Protein AF-A0A1S3WWP4-F1 (afdb_monomer_lite)

Secondary structure (DSSP, 8-state):
---GGG-S-------PPSS---HHHHHHHHHHHHHT----HHHHH-S-HHHHHHHHHHHHHHHHHHHHS-PPP-------------SSSSTTS---S---SS-HHHHHHHHHHH-GGGG----S------------TTSHHHHHHHHHT---TTSHHHHHHHHHHHHHHHSSHHHHHHHHHHHHHHHHHHHHHHTPPPP-

Sequence (200 aa):
DLDPIQAPHWSVRVRKADNPQCLLGDFVAEFFKICRRKESTDEILGRSTFEEEGREIADITHALSKLTEPAPVPIHKLSVSNMVHTAKKKIRKHRGVEESPLNNDVLNTILLFLFPDATSEKLLDGTSVTDNNNPPPDSEEYNLYNQFKSAPSDSLTYKLALCLCMINFYHGGLKGVAHLWQEFVLEMRFRWENNFLIPG

Structure (mmCIF, N/CA/C/O backbone):
data_AF-A0A1S3WWP4-F1
#
_entry.id   AF-A0A1S3WWP4-F1
#
loop_
_atom_site.group_PDB
_atom_site.id
_atom_site.type_symbol
_atom_site.label_atom_id
_atom_site.label_alt_id
_atom_site.label_comp_id
_atom_site.label_asym_id
_atom_site.label_entity_id
_atom_site.label_seq_id
_atom_site.pdbx_PDB_ins_code
_atom_site.Cartn_x
_atom_site.Cartn_y
_atom_site.Cartn_z
_atom_site.occupancy
_atom_site.B_iso_or_equiv
_atom_site.auth_seq_id
_atom_site.auth_comp_id
_atom_site.auth_asym_id
_atom_site.auth_atom_id
_atom_site.pdbx_PDB_model_num
ATOM 1 N N . ASP A 1 1 ? 33.639 -11.427 -26.524 1.00 54.06 1 ASP A N 1
ATOM 2 C CA . ASP A 1 1 ? 33.386 -10.481 -25.431 1.00 54.06 1 ASP A CA 1
ATOM 3 C C . ASP A 1 1 ? 32.886 -9.185 -26.041 1.00 54.06 1 ASP A C 1
ATOM 5 O O . ASP A 1 1 ? 33.563 -8.663 -26.918 1.00 54.06 1 ASP A O 1
ATOM 9 N N . LEU A 1 2 ? 31.669 -8.751 -25.713 1.00 60.75 2 LEU A N 1
ATOM 10 C CA . LEU A 1 2 ? 31.067 -7.509 -26.218 1.00 60.75 2 LEU A CA 1
ATOM 11 C C . LEU A 1 2 ? 30.930 -6.560 -25.028 1.00 60.75 2 LEU A C 1
ATOM 13 O O . LEU A 1 2 ? 30.074 -6.795 -24.181 1.00 60.75 2 LEU A O 1
ATOM 17 N N . ASP A 1 3 ? 31.770 -5.526 -24.965 1.00 74.56 3 ASP A N 1
ATOM 18 C CA . ASP A 1 3 ? 31.665 -4.460 -23.965 1.00 74.56 3 ASP A CA 1
ATOM 19 C C . ASP A 1 3 ? 30.691 -3.382 -24.481 1.00 74.56 3 ASP A C 1
ATOM 21 O O . ASP A 1 3 ? 31.024 -2.668 -25.435 1.00 74.56 3 ASP A O 1
ATOM 25 N N . PRO A 1 4 ? 29.474 -3.263 -23.911 1.00 71.31 4 PRO A N 1
ATOM 26 C CA . PRO A 1 4 ? 28.456 -2.337 -24.401 1.00 71.31 4 PRO A CA 1
ATOM 27 C C . PRO A 1 4 ? 28.933 -0.882 -24.376 1.00 71.31 4 PRO A C 1
ATOM 29 O O . PRO A 1 4 ? 28.549 -0.101 -25.241 1.00 71.31 4 PRO A O 1
ATOM 32 N N . ILE A 1 5 ? 29.810 -0.530 -23.429 1.00 77.56 5 ILE A N 1
ATOM 33 C CA . ILE A 1 5 ? 30.295 0.839 -23.210 1.00 77.56 5 ILE A CA 1
ATOM 34 C C . ILE A 1 5 ? 31.157 1.331 -24.383 1.00 77.56 5 ILE A C 1
ATOM 36 O O . ILE A 1 5 ? 31.185 2.525 -24.669 1.00 77.56 5 ILE A O 1
ATOM 40 N N . GLN A 1 6 ? 31.808 0.419 -25.109 1.00 82.94 6 GLN A N 1
ATOM 41 C CA . GLN A 1 6 ? 32.684 0.751 -26.237 1.00 82.94 6 GLN A CA 1
ATOM 42 C C . GLN A 1 6 ? 31.974 0.719 -27.600 1.00 82.94 6 GLN A C 1
ATOM 44 O O . GLN A 1 6 ? 32.616 0.911 -28.634 1.00 82.94 6 GLN A O 1
ATOM 49 N N . ALA A 1 7 ? 30.658 0.475 -27.640 1.00 81.94 7 ALA A N 1
ATOM 50 C CA . ALA A 1 7 ? 29.933 0.388 -28.902 1.00 81.94 7 ALA A CA 1
ATOM 51 C C . ALA A 1 7 ? 29.795 1.779 -29.569 1.00 81.94 7 ALA A C 1
ATOM 53 O O . ALA A 1 7 ? 29.257 2.699 -28.950 1.00 81.94 7 ALA A O 1
ATOM 54 N N . PRO A 1 8 ? 30.214 1.945 -30.843 1.00 83.94 8 PRO A N 1
ATOM 55 C CA . PRO A 1 8 ? 30.185 3.238 -31.538 1.00 83.94 8 PRO A CA 1
ATOM 56 C C . PRO A 1 8 ? 28.763 3.736 -31.830 1.00 83.94 8 PRO A C 1
ATOM 58 O O . PRO A 1 8 ? 28.538 4.938 -31.958 1.00 83.94 8 PRO A O 1
ATOM 61 N N . HIS A 1 9 ? 27.793 2.821 -31.916 1.00 79.94 9 HIS A N 1
ATOM 62 C CA . HIS A 1 9 ? 26.381 3.130 -32.108 1.00 79.94 9 HIS A CA 1
ATOM 63 C C . HIS A 1 9 ? 25.521 2.231 -31.231 1.00 79.94 9 HIS A C 1
ATOM 65 O O . HIS A 1 9 ? 25.726 1.019 -31.173 1.00 79.94 9 HIS A O 1
ATOM 71 N N . TRP A 1 10 ? 24.545 2.841 -30.563 1.00 82.06 10 TRP A N 1
ATOM 72 C CA . TRP A 1 10 ? 23.590 2.151 -29.710 1.00 82.06 10 TRP A CA 1
ATOM 73 C C . TRP A 1 10 ? 22.219 2.261 -30.357 1.00 82.06 10 TRP A C 1
ATOM 75 O O . TRP A 1 10 ? 21.805 3.337 -30.788 1.00 82.06 10 TRP A O 1
ATOM 85 N N . SER A 1 11 ? 21.498 1.148 -30.421 1.00 82.25 11 SER A N 1
ATOM 86 C CA . SER A 1 11 ? 20.101 1.148 -30.841 1.00 82.25 11 SER A CA 1
ATOM 87 C C . SER A 1 11 ? 19.289 0.321 -29.863 1.00 82.25 11 SER A C 1
ATOM 89 O O . SER A 1 11 ? 19.583 -0.857 -29.655 1.00 82.25 11 SER A O 1
ATOM 91 N N . VAL A 1 12 ? 18.251 0.923 -29.294 1.00 82.69 12 VAL A N 1
ATOM 92 C CA . VAL A 1 12 ? 17.276 0.227 -28.457 1.00 82.69 12 VAL A CA 1
ATOM 93 C C . VAL A 1 12 ? 16.061 -0.090 -29.314 1.00 82.69 12 VAL A C 1
ATOM 95 O O . VAL A 1 12 ? 15.550 0.765 -30.036 1.00 82.69 12 VAL A O 1
ATOM 98 N N . ARG A 1 13 ? 15.582 -1.331 -29.238 1.00 85.69 13 ARG A N 1
ATOM 99 C CA . ARG A 1 13 ? 14.322 -1.736 -29.857 1.00 85.69 13 ARG A CA 1
ATOM 100 C C . ARG A 1 13 ? 13.400 -2.275 -28.780 1.00 85.69 13 ARG A C 1
ATOM 102 O O . ARG A 1 13 ? 13.667 -3.329 -28.214 1.00 85.69 13 ARG A O 1
ATOM 109 N N . VAL A 1 14 ? 12.285 -1.591 -28.562 1.00 86.81 14 VAL A N 1
ATOM 110 C CA . VAL A 1 14 ? 11.193 -2.106 -27.735 1.00 86.81 14 VAL A CA 1
ATOM 111 C C . VAL A 1 14 ? 10.333 -3.023 -28.601 1.00 86.81 14 VAL A C 1
ATOM 113 O O . VAL A 1 14 ? 9.948 -2.663 -29.714 1.00 86.81 14 VAL A O 1
ATOM 116 N N . ARG A 1 15 ? 10.055 -4.233 -28.116 1.00 86.94 15 ARG A N 1
ATOM 117 C CA . ARG A 1 15 ? 9.082 -5.148 -28.722 1.00 86.94 15 ARG A CA 1
ATOM 118 C C . ARG A 1 15 ? 8.032 -5.489 -27.680 1.00 86.94 15 ARG A C 1
ATOM 120 O O . ARG A 1 15 ? 8.372 -5.744 -26.529 1.00 86.94 15 ARG A O 1
ATOM 127 N N . LYS A 1 16 ? 6.767 -5.516 -28.095 1.00 84.88 16 LYS A N 1
ATOM 128 C CA . LYS A 1 16 ? 5.696 -6.067 -27.268 1.00 84.88 16 LYS A CA 1
ATOM 129 C C . LYS A 1 16 ? 5.907 -7.578 -27.162 1.00 84.88 16 LYS A C 1
ATOM 131 O O . LYS A 1 16 ? 6.092 -8.240 -28.181 1.00 84.88 16 LYS A O 1
ATOM 136 N N . ALA A 1 17 ? 5.891 -8.097 -25.943 1.00 85.25 17 ALA A N 1
ATOM 137 C CA . ALA A 1 17 ? 5.764 -9.523 -25.691 1.00 85.25 17 ALA A CA 1
ATOM 138 C C . ALA A 1 17 ? 4.292 -9.816 -25.396 1.00 85.25 17 ALA A C 1
ATOM 140 O O . ALA A 1 17 ? 3.671 -9.101 -24.608 1.00 85.25 17 ALA A O 1
ATOM 141 N N . ASP A 1 18 ? 3.731 -10.835 -26.041 1.00 86.50 18 ASP A N 1
ATOM 142 C CA . ASP A 1 18 ? 2.392 -11.305 -25.706 1.00 86.50 18 ASP A CA 1
ATOM 143 C C . ASP A 1 18 ? 2.474 -12.222 -24.481 1.00 86.50 18 ASP A C 1
ATOM 145 O O . ASP A 1 18 ? 3.321 -13.111 -24.411 1.00 86.50 18 ASP A O 1
ATOM 149 N N . ASN A 1 19 ? 1.602 -11.969 -23.503 1.00 81.25 19 ASN A N 1
ATOM 150 C CA . ASN A 1 19 ? 1.533 -12.681 -22.224 1.00 81.25 19 ASN A CA 1
ATOM 151 C C . ASN A 1 19 ? 2.881 -12.786 -21.464 1.00 81.25 19 ASN A C 1
ATOM 153 O O . ASN A 1 19 ? 3.308 -13.896 -21.121 1.00 81.25 19 ASN A O 1
ATOM 157 N N . PRO A 1 20 ? 3.570 -11.655 -21.198 1.00 84.12 20 PRO A N 1
ATOM 158 C CA . PRO A 1 20 ? 4.853 -11.680 -20.509 1.00 84.12 20 PRO A CA 1
ATOM 159 C C . PRO A 1 20 ? 4.677 -12.236 -19.091 1.00 84.12 20 PRO A C 1
ATOM 161 O O . PRO A 1 20 ? 3.902 -11.705 -18.302 1.00 84.12 20 PRO A O 1
ATOM 164 N N . GLN A 1 21 ? 5.411 -13.303 -18.773 1.00 87.81 21 GLN A N 1
ATOM 165 C CA . GLN A 1 21 ? 5.510 -13.829 -17.412 1.00 87.81 21 GLN A CA 1
ATOM 166 C C . GLN A 1 21 ? 6.532 -12.980 -16.659 1.00 87.81 21 GLN A C 1
ATOM 168 O O . GLN A 1 21 ? 7.739 -13.212 -16.746 1.00 87.81 21 GLN A O 1
ATOM 173 N N . CYS A 1 22 ? 6.060 -11.923 -16.008 1.00 89.88 22 CYS A N 1
ATOM 174 C CA . CYS A 1 22 ? 6.905 -11.018 -15.249 1.00 89.88 22 CYS A CA 1
ATOM 175 C C . CYS A 1 22 ? 6.220 -10.591 -13.957 1.00 89.88 22 CYS A C 1
ATOM 177 O O . CYS A 1 22 ? 4.999 -10.463 -13.898 1.00 89.88 22 CYS A O 1
ATOM 179 N N . LEU A 1 23 ? 7.042 -10.281 -12.954 1.00 90.88 23 LEU A N 1
ATOM 180 C CA . LEU A 1 23 ? 6.578 -9.877 -11.630 1.00 90.88 23 LEU A CA 1
ATOM 181 C C . LEU A 1 23 ? 5.617 -8.678 -11.691 1.00 90.88 23 LEU A C 1
ATOM 183 O O . LEU A 1 23 ? 4.619 -8.649 -10.983 1.00 90.88 23 LEU A O 1
ATOM 187 N N . LEU A 1 24 ? 5.872 -7.711 -12.582 1.00 90.06 24 LEU A N 1
ATOM 188 C CA . LEU A 1 24 ? 4.968 -6.574 -12.789 1.00 90.06 24 LEU A CA 1
ATOM 189 C C . LEU A 1 24 ? 3.571 -7.022 -13.247 1.00 90.06 24 LEU A C 1
ATOM 191 O O . LEU A 1 24 ? 2.572 -6.472 -12.789 1.00 90.06 24 LEU A O 1
ATOM 195 N N . GLY A 1 25 ? 3.501 -8.014 -14.138 1.00 90.38 25 GLY A N 1
ATOM 196 C CA . GLY A 1 25 ? 2.238 -8.603 -14.574 1.00 90.38 25 GLY A CA 1
ATOM 197 C C . GLY A 1 25 ? 1.477 -9.223 -13.406 1.00 90.38 25 GLY A C 1
ATOM 198 O O . GLY A 1 25 ? 0.278 -8.981 -13.272 1.00 90.38 25 GLY A O 1
ATOM 199 N N . ASP A 1 26 ? 2.184 -9.930 -12.522 1.00 91.75 26 ASP A N 1
ATOM 200 C CA . ASP A 1 26 ? 1.597 -10.546 -11.329 1.00 91.75 26 ASP A CA 1
ATOM 201 C C . ASP A 1 26 ? 1.057 -9.488 -10.352 1.00 91.75 26 ASP A C 1
ATOM 203 O O . ASP A 1 26 ? -0.089 -9.586 -9.910 1.00 91.75 26 ASP A O 1
ATOM 207 N N . PHE A 1 27 ? 1.819 -8.419 -10.086 1.00 91.62 27 PHE A N 1
ATOM 208 C CA . PHE A 1 27 ? 1.368 -7.288 -9.262 1.00 91.62 27 PHE A CA 1
ATOM 209 C C . PHE A 1 27 ? 0.106 -6.629 -9.817 1.00 91.62 27 PHE A C 1
ATOM 211 O O . PHE A 1 27 ? -0.859 -6.409 -9.083 1.00 91.62 27 PHE A O 1
ATOM 218 N N . VAL A 1 28 ? 0.099 -6.317 -11.115 1.00 89.88 28 VAL A N 1
ATOM 219 C CA . VAL A 1 28 ? -1.039 -5.666 -11.772 1.00 89.88 28 VAL A CA 1
ATOM 220 C C . VAL A 1 28 ? -2.263 -6.583 -11.752 1.00 89.88 28 VAL A C 1
ATOM 222 O O . VAL A 1 28 ? -3.368 -6.123 -11.464 1.00 89.88 28 VAL A O 1
ATOM 225 N N . ALA A 1 29 ? -2.088 -7.883 -12.003 1.00 91.75 29 ALA A N 1
ATOM 226 C CA . ALA A 1 29 ? -3.171 -8.859 -11.952 1.00 91.75 29 ALA A CA 1
ATOM 227 C C . ALA A 1 29 ? -3.777 -8.979 -10.545 1.00 91.75 29 ALA A C 1
ATOM 229 O O . ALA A 1 29 ? -5.003 -8.968 -10.406 1.00 91.75 29 ALA A O 1
ATOM 230 N N . GLU A 1 30 ? -2.947 -9.058 -9.504 1.00 92.69 30 GLU A N 1
ATOM 231 C CA . GLU A 1 30 ? -3.403 -9.089 -8.111 1.00 92.69 30 GLU A CA 1
ATOM 232 C C . GLU A 1 30 ? -4.106 -7.787 -7.701 1.00 92.69 30 GLU A C 1
ATOM 234 O O . GLU A 1 30 ? -5.172 -7.826 -7.083 1.00 92.69 30 GLU A O 1
ATOM 239 N N . PHE A 1 31 ? -3.589 -6.629 -8.114 1.00 89.75 31 PHE A N 1
ATOM 240 C CA . PHE A 1 31 ? -4.246 -5.343 -7.878 1.00 89.75 31 PHE A CA 1
ATOM 241 C C . PHE A 1 31 ? -5.630 -5.275 -8.544 1.00 89.75 31 PHE A C 1
ATOM 243 O O . PHE A 1 31 ? -6.617 -4.909 -7.903 1.00 89.75 31 PHE A O 1
ATOM 250 N N . PHE A 1 32 ? -5.753 -5.727 -9.799 1.00 91.44 32 PHE A N 1
ATOM 251 C CA . PHE A 1 32 ? -7.048 -5.801 -10.483 1.00 91.44 32 PHE A CA 1
ATOM 252 C C . PHE A 1 32 ? -8.054 -6.701 -9.759 1.00 91.44 32 PHE A C 1
ATOM 254 O O . PHE A 1 32 ? -9.253 -6.408 -9.781 1.00 91.44 32 PHE A O 1
ATOM 261 N N . LYS A 1 33 ? -7.606 -7.785 -9.109 1.00 93.25 33 LYS A N 1
ATOM 262 C CA . LYS A 1 33 ? -8.491 -8.626 -8.289 1.00 93.25 33 LYS A CA 1
ATOM 263 C C . LYS A 1 33 ? -9.061 -7.838 -7.113 1.00 93.25 33 LYS A C 1
ATOM 265 O O . LYS A 1 33 ? -10.253 -7.978 -6.852 1.00 93.25 33 LYS A O 1
ATOM 270 N N . ILE A 1 34 ? -8.261 -6.997 -6.451 1.00 91.94 34 ILE A N 1
ATOM 271 C CA . ILE A 1 34 ? -8.733 -6.126 -5.361 1.00 91.94 34 ILE A CA 1
ATOM 272 C C . ILE A 1 34 ? -9.776 -5.135 -5.879 1.00 91.94 34 ILE A C 1
ATOM 274 O O . ILE A 1 34 ? -10.869 -5.074 -5.325 1.00 91.94 34 ILE A O 1
ATOM 278 N N . CYS A 1 35 ? -9.494 -4.411 -6.967 1.00 90.75 35 CYS A N 1
ATOM 279 C CA . CYS A 1 35 ? -10.402 -3.382 -7.497 1.00 90.75 35 CYS A CA 1
ATOM 280 C C . CYS A 1 35 ? -11.794 -3.908 -7.879 1.00 90.75 35 CYS A C 1
ATOM 282 O O . CYS A 1 35 ? -12.742 -3.136 -7.998 1.00 90.75 35 CYS A O 1
ATOM 284 N N . ARG A 1 36 ? -11.921 -5.216 -8.125 1.00 93.12 36 ARG A N 1
ATOM 285 C CA . ARG A 1 36 ? -13.190 -5.861 -8.484 1.00 93.12 36 ARG A CA 1
ATOM 286 C C . ARG A 1 36 ? -13.989 -6.356 -7.281 1.00 93.12 36 ARG A C 1
ATOM 288 O O . ARG A 1 36 ? -15.129 -6.788 -7.469 1.00 93.12 36 ARG A O 1
ATOM 295 N N . ARG A 1 37 ? -13.418 -6.326 -6.077 1.00 92.38 37 ARG A N 1
ATOM 296 C CA . ARG A 1 37 ? -14.122 -6.698 -4.849 1.00 92.38 37 ARG A CA 1
ATOM 297 C C . ARG A 1 37 ? -15.045 -5.571 -4.400 1.00 92.38 37 ARG A C 1
ATOM 299 O O . ARG A 1 37 ? -14.809 -4.401 -4.679 1.00 92.38 37 ARG A O 1
ATOM 306 N N . LYS A 1 38 ? -16.125 -5.961 -3.727 1.00 93.12 38 LYS A N 1
ATOM 307 C CA . LYS A 1 38 ? -17.135 -5.057 -3.156 1.00 93.12 38 LYS A CA 1
ATOM 308 C C . LYS A 1 38 ? -17.298 -5.243 -1.649 1.00 93.12 38 LYS A C 1
ATOM 310 O O . LYS A 1 38 ? -18.167 -4.612 -1.064 1.00 93.12 38 LYS A O 1
ATOM 315 N N . GLU A 1 39 ? -16.498 -6.139 -1.077 1.00 92.50 39 GLU A N 1
ATOM 316 C CA . GLU A 1 39 ? -16.511 -6.441 0.347 1.00 92.50 39 GLU A CA 1
ATOM 317 C C . GLU A 1 39 ? -16.028 -5.206 1.116 1.00 92.50 39 GLU A C 1
ATOM 319 O O . GLU A 1 39 ? -15.066 -4.554 0.694 1.00 92.50 39 GLU A O 1
ATOM 324 N N . SER A 1 40 ? -16.691 -4.867 2.218 1.00 89.50 40 SER A N 1
ATOM 325 C CA . SER A 1 40 ? -16.225 -3.791 3.098 1.00 89.50 40 SER A CA 1
ATOM 326 C C . SER A 1 40 ? -14.984 -4.221 3.890 1.00 89.50 40 SER A C 1
ATOM 328 O O . SER A 1 40 ? -14.704 -5.412 4.040 1.00 89.50 40 SER A O 1
ATOM 330 N N . THR A 1 41 ? -14.241 -3.259 4.447 1.00 88.25 41 THR A N 1
ATOM 331 C CA . THR A 1 41 ? -13.121 -3.555 5.359 1.00 88.25 41 THR A CA 1
ATOM 332 C C . THR A 1 41 ? -13.571 -4.451 6.520 1.00 88.25 41 THR A C 1
ATOM 334 O O . THR A 1 41 ? -12.871 -5.404 6.857 1.00 88.25 41 THR A O 1
ATOM 337 N N . ASP A 1 42 ? -14.769 -4.211 7.064 1.00 85.56 42 ASP A N 1
ATOM 338 C CA . ASP A 1 42 ? -15.352 -5.007 8.152 1.00 85.56 42 ASP A CA 1
ATOM 339 C C . ASP A 1 42 ? -15.720 -6.430 7.711 1.00 85.56 42 ASP A C 1
ATOM 341 O O . ASP A 1 42 ? -15.567 -7.384 8.470 1.00 85.56 42 ASP A O 1
ATOM 345 N N . GLU A 1 43 ? -16.181 -6.610 6.474 1.00 88.69 43 GLU A N 1
ATOM 346 C CA . GLU A 1 43 ? -16.458 -7.939 5.918 1.00 88.69 43 GLU A CA 1
ATOM 347 C C . GLU A 1 43 ? -15.164 -8.734 5.692 1.00 88.69 43 GLU A C 1
ATOM 349 O O . GLU A 1 43 ? -15.123 -9.937 5.949 1.00 88.69 43 GLU A O 1
ATOM 354 N N . ILE A 1 44 ? -14.090 -8.064 5.262 1.00 89.06 44 ILE A N 1
ATOM 355 C CA . ILE A 1 44 ? -12.785 -8.685 4.988 1.00 89.06 44 ILE A CA 1
ATOM 356 C C . ILE A 1 44 ? -12.068 -9.082 6.282 1.00 89.06 44 ILE A C 1
ATOM 358 O O . ILE A 1 44 ? -11.489 -10.172 6.369 1.00 89.06 44 ILE A O 1
ATOM 362 N N . LEU A 1 45 ? -12.067 -8.190 7.273 1.00 85.00 45 LEU A N 1
ATOM 363 C CA . LEU A 1 45 ? -11.425 -8.426 8.566 1.00 85.00 45 LEU A CA 1
ATOM 364 C C . LEU A 1 45 ? -12.290 -9.301 9.487 1.00 85.00 45 LEU A C 1
ATOM 366 O O . LEU A 1 45 ? -11.776 -9.840 10.465 1.00 85.00 45 LEU A O 1
ATOM 370 N N . GLY A 1 46 ? -13.564 -9.504 9.135 1.00 77.69 46 GLY A N 1
ATOM 371 C CA . GLY A 1 46 ? -14.581 -10.027 10.039 1.00 77.69 46 GLY A CA 1
ATOM 372 C C . GLY A 1 46 ? -15.019 -8.932 11.009 1.00 77.69 46 GLY A C 1
ATOM 373 O O . GLY A 1 46 ? -14.234 -8.028 11.296 1.00 77.69 46 GLY A O 1
ATOM 374 N N . ARG A 1 47 ? -16.277 -9.004 11.492 1.00 58.09 47 ARG A N 1
ATOM 375 C CA . ARG A 1 47 ? -16.825 -8.070 12.494 1.00 58.09 47 ARG A CA 1
ATOM 376 C C . ARG A 1 47 ? -15.752 -7.795 13.521 1.00 58.09 47 ARG A C 1
ATOM 378 O O . ARG A 1 47 ? -15.320 -8.689 14.248 1.00 58.09 47 ARG A O 1
ATOM 385 N N . SER A 1 48 ? -15.273 -6.571 13.460 1.00 47.78 48 SER A N 1
ATOM 386 C CA . SER A 1 48 ? -14.112 -6.145 14.185 1.00 47.78 48 SER A CA 1
ATOM 387 C C . SER A 1 48 ? -14.386 -6.385 15.673 1.00 47.78 48 SER A C 1
ATOM 389 O O . SER A 1 48 ? -15.504 -6.191 16.157 1.00 47.78 48 SER A O 1
ATOM 391 N N . THR A 1 49 ? -13.378 -6.814 16.425 1.00 48.22 49 THR A N 1
ATOM 392 C CA . THR A 1 49 ? -13.412 -6.927 17.897 1.00 48.22 49 THR A CA 1
ATOM 393 C C . THR A 1 49 ? -13.885 -5.640 18.601 1.00 48.22 49 THR A C 1
ATOM 395 O O . THR A 1 49 ? -14.100 -5.629 19.806 1.00 48.22 49 THR A O 1
ATOM 398 N N . PHE A 1 50 ? -14.078 -4.549 17.856 1.00 47.91 50 PHE A N 1
ATOM 399 C CA . PHE A 1 50 ? -14.619 -3.273 18.301 1.00 47.91 50 PHE A CA 1
ATOM 400 C C . PHE A 1 50 ? -16.155 -3.266 18.440 1.00 47.91 50 PHE A C 1
ATOM 402 O O . PHE A 1 50 ? -16.676 -2.534 19.279 1.00 47.91 50 PHE A O 1
ATOM 409 N N . GLU A 1 51 ? -16.908 -4.099 17.700 1.00 46.97 51 GLU A N 1
ATOM 410 C CA . GLU A 1 51 ? -18.336 -4.315 18.015 1.00 46.97 51 GLU A CA 1
ATOM 411 C C . GLU A 1 51 ? -18.502 -5.059 19.350 1.00 46.97 51 GLU A C 1
ATOM 413 O O . GLU A 1 51 ? -19.499 -4.862 20.046 1.00 46.97 51 GLU A O 1
ATOM 418 N N . GLU A 1 52 ? -17.527 -5.892 19.728 1.00 47.78 52 GLU A N 1
ATOM 419 C CA . GLU A 1 52 ? -17.540 -6.641 20.987 1.00 47.78 52 GLU A CA 1
ATOM 420 C C . GLU A 1 52 ? -17.392 -5.706 22.197 1.00 47.78 52 GLU A C 1
ATOM 422 O O . GLU A 1 52 ? -18.137 -5.858 23.160 1.00 47.78 52 GLU A O 1
ATOM 427 N N . GLU A 1 53 ? -16.562 -4.659 22.108 1.00 49.88 53 GLU A N 1
ATOM 428 C CA . GLU A 1 53 ? -16.463 -3.606 23.134 1.00 49.88 53 GLU A CA 1
ATOM 429 C C . GLU A 1 53 ? -17.781 -2.832 23.308 1.00 49.88 53 GLU A C 1
ATOM 431 O O . GLU A 1 53 ? -18.225 -2.597 24.431 1.00 49.88 53 GLU A O 1
ATOM 436 N N . GLY A 1 54 ? -18.466 -2.478 22.215 1.00 51.59 54 GLY A N 1
ATOM 437 C CA . GLY A 1 54 ? -19.783 -1.831 22.285 1.00 51.59 54 GLY A CA 1
ATOM 438 C C . GLY A 1 54 ? -20.857 -2.734 22.901 1.00 51.59 54 GLY A C 1
ATOM 439 O O . GLY A 1 54 ? -21.739 -2.259 23.621 1.00 51.59 54 GLY A O 1
ATOM 440 N N . ARG A 1 55 ? -20.756 -4.046 22.662 1.00 55.88 55 ARG A N 1
ATOM 441 C CA . ARG A 1 55 ? -21.632 -5.067 23.245 1.00 55.88 55 ARG A CA 1
ATOM 442 C C . ARG A 1 55 ? -21.336 -5.286 24.728 1.00 55.88 55 ARG A C 1
ATOM 444 O O . ARG A 1 55 ? -22.275 -5.302 25.513 1.00 55.88 55 ARG A O 1
ATOM 451 N N . GLU A 1 56 ? -20.066 -5.338 25.126 1.00 57.34 56 GLU A N 1
ATOM 452 C CA . GLU A 1 56 ? -19.655 -5.396 26.533 1.00 57.34 56 GLU A CA 1
ATOM 453 C C . GLU A 1 56 ? -20.089 -4.143 27.301 1.00 57.34 56 GLU A C 1
ATOM 455 O O . GLU A 1 56 ? -20.619 -4.254 28.404 1.00 57.34 56 GLU A O 1
ATOM 460 N N . ILE A 1 57 ? -19.936 -2.945 26.729 1.00 60.38 57 ILE A N 1
ATOM 461 C CA . ILE A 1 57 ? -20.385 -1.694 27.360 1.00 60.38 57 ILE A CA 1
ATOM 462 C C . ILE A 1 57 ? -21.914 -1.674 27.493 1.00 60.38 57 ILE A C 1
ATOM 464 O O . ILE A 1 57 ? -22.436 -1.261 28.534 1.00 60.38 57 ILE A O 1
ATOM 468 N N . ALA A 1 58 ? -22.647 -2.146 26.480 1.00 65.75 58 ALA A N 1
ATOM 469 C CA . ALA A 1 58 ? -24.102 -2.275 26.539 1.00 65.75 58 ALA A CA 1
ATOM 470 C C . ALA A 1 58 ? -24.547 -3.305 27.591 1.00 65.75 58 ALA A C 1
ATOM 472 O O . ALA A 1 58 ? -25.467 -3.028 28.363 1.00 65.75 58 ALA A O 1
ATOM 473 N N . ASP A 1 59 ? -23.857 -4.441 27.688 1.00 70.25 59 ASP A N 1
ATOM 474 C CA . ASP A 1 59 ? -24.119 -5.486 28.678 1.00 70.25 59 ASP A CA 1
ATOM 475 C C . ASP A 1 59 ? -23.796 -5.011 30.104 1.00 70.25 59 ASP A C 1
ATOM 477 O O . ASP A 1 59 ? -24.568 -5.276 31.027 1.00 70.25 59 ASP A O 1
ATOM 481 N N . ILE A 1 60 ? -22.723 -4.232 30.297 1.00 72.88 60 ILE A N 1
ATOM 482 C CA . ILE A 1 60 ? -22.406 -3.564 31.570 1.00 72.88 60 ILE A CA 1
ATOM 483 C C . ILE A 1 60 ? -23.494 -2.548 31.923 1.00 72.88 60 ILE A C 1
ATOM 485 O O . ILE A 1 60 ? -23.980 -2.537 33.052 1.00 72.88 60 ILE A O 1
ATOM 489 N N . THR A 1 61 ? -23.910 -1.712 30.973 1.00 71.56 61 THR A N 1
ATOM 490 C CA . THR A 1 61 ? -24.952 -0.697 31.200 1.00 71.56 61 THR A CA 1
ATOM 491 C C . THR A 1 61 ? -26.283 -1.350 31.573 1.00 71.56 61 THR A C 1
ATOM 493 O O . THR A 1 61 ? -26.961 -0.898 32.494 1.00 71.56 61 THR A O 1
ATOM 496 N N . HIS A 1 62 ? -26.625 -2.464 30.926 1.00 75.94 62 HIS A N 1
ATOM 497 C CA . HIS A 1 62 ? -27.818 -3.253 31.216 1.00 75.94 62 HIS A CA 1
ATOM 498 C C . HIS A 1 62 ? -27.715 -4.028 32.547 1.00 75.94 62 HIS A C 1
ATOM 500 O O . HIS A 1 62 ? -28.693 -4.156 33.284 1.00 75.94 62 HIS A O 1
ATOM 506 N N . ALA A 1 63 ? -26.529 -4.516 32.920 1.00 74.19 63 ALA A N 1
ATOM 507 C CA . ALA A 1 63 ? -26.292 -5.116 34.233 1.00 74.19 63 ALA A CA 1
ATOM 508 C C . ALA A 1 63 ? -26.398 -4.077 35.363 1.00 74.19 63 ALA A C 1
ATOM 510 O O . ALA A 1 63 ? -26.995 -4.355 36.404 1.00 74.19 63 ALA A O 1
ATOM 511 N N . LEU A 1 64 ? -25.869 -2.869 35.151 1.00 74.12 64 LEU A N 1
ATOM 512 C CA . LEU A 1 64 ? -26.002 -1.747 36.080 1.00 74.12 64 LEU A CA 1
ATOM 513 C C . LEU A 1 64 ? -27.457 -1.280 36.188 1.00 74.12 64 LEU A C 1
ATOM 515 O O . LEU A 1 64 ? -27.912 -1.035 37.303 1.00 74.12 64 LEU A O 1
ATOM 519 N N . SER A 1 65 ? -28.213 -1.234 35.083 1.00 75.12 65 SER A N 1
ATOM 520 C CA . SER A 1 65 ? -29.640 -0.887 35.132 1.00 75.12 65 SER A CA 1
ATOM 521 C C . SER A 1 65 ? -30.416 -1.876 36.003 1.00 75.12 65 SER A C 1
ATOM 523 O O . SER A 1 65 ? -31.124 -1.442 36.908 1.00 75.12 65 SER A O 1
ATOM 525 N N . LYS A 1 66 ? -30.179 -3.187 35.852 1.00 73.31 66 LYS A N 1
ATOM 526 C CA . LYS A 1 66 ? -30.770 -4.229 36.712 1.00 73.31 66 LYS A CA 1
ATOM 527 C C . LYS A 1 66 ? -30.367 -4.142 38.186 1.00 73.31 66 LYS A C 1
ATOM 529 O O . LYS A 1 66 ? -31.126 -4.588 39.039 1.00 73.31 66 LYS A O 1
ATOM 534 N N . LEU A 1 67 ? -29.194 -3.588 38.501 1.00 64.81 67 LEU A N 1
ATOM 535 C CA . LEU A 1 67 ? -28.773 -3.314 39.883 1.00 64.81 67 LEU A CA 1
ATOM 536 C C . LEU A 1 67 ? -29.426 -2.047 40.460 1.0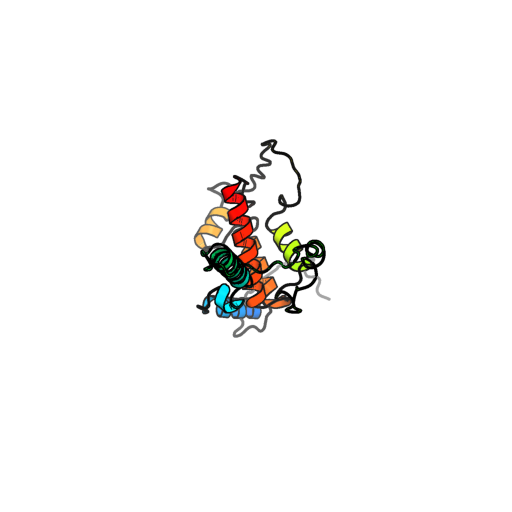0 64.81 67 LEU A C 1
ATOM 538 O O . LEU A 1 67 ? -29.501 -1.906 41.679 1.00 64.81 67 LEU A O 1
ATOM 542 N N . THR A 1 68 ? -29.877 -1.131 39.600 1.00 71.31 68 THR A N 1
ATOM 543 C CA . THR A 1 68 ? -30.552 0.121 39.987 1.00 71.31 68 THR A CA 1
ATOM 544 C C . THR A 1 68 ? -32.078 0.058 39.916 1.00 71.31 68 THR A C 1
ATOM 546 O O . THR A 1 68 ? -32.748 0.945 40.445 1.00 71.31 68 THR A O 1
ATOM 549 N N . GLU A 1 69 ? -32.643 -0.976 39.289 1.00 65.19 69 GLU A N 1
ATOM 550 C CA . GLU A 1 69 ? -34.079 -1.237 39.319 1.00 65.19 69 GLU A CA 1
ATOM 551 C C . GLU A 1 69 ? -34.528 -1.479 40.775 1.00 65.19 69 GLU A C 1
ATOM 553 O O . GLU A 1 69 ? -33.872 -2.232 41.503 1.00 65.19 69 GLU A O 1
ATOM 558 N N . PRO A 1 70 ? -35.628 -0.855 41.247 1.00 49.78 70 PRO A N 1
ATOM 559 C CA . PRO A 1 70 ? -36.088 -1.036 42.616 1.00 49.78 70 PRO A CA 1
ATOM 560 C C . PRO A 1 70 ? -36.591 -2.472 42.809 1.00 49.78 70 PRO A C 1
ATOM 562 O O . PRO A 1 70 ? -37.738 -2.797 42.503 1.00 49.78 70 PRO A O 1
ATOM 565 N N . ALA A 1 71 ? -35.730 -3.349 43.322 1.00 55.88 71 ALA A N 1
ATOM 566 C CA . ALA A 1 71 ? -36.133 -4.677 43.757 1.00 55.88 71 ALA A CA 1
ATOM 567 C C . ALA A 1 71 ? -37.060 -4.544 44.984 1.00 55.88 71 ALA A C 1
ATOM 569 O O . ALA A 1 71 ? -36.683 -3.886 45.962 1.00 55.88 71 ALA A O 1
ATOM 570 N N . PRO A 1 72 ? -38.259 -5.160 44.986 1.00 49.81 72 PRO A N 1
ATOM 571 C CA . PRO A 1 72 ? -39.079 -5.250 46.187 1.00 49.81 72 PRO A CA 1
ATOM 572 C C . PRO A 1 72 ? -38.273 -5.980 47.258 1.00 49.81 72 PRO A C 1
ATOM 574 O O . PRO A 1 72 ? -37.769 -7.072 47.017 1.00 49.81 72 PRO A O 1
ATOM 577 N N . VAL A 1 73 ? -38.120 -5.355 48.419 1.00 48.75 73 VAL A N 1
ATOM 578 C CA . VAL A 1 73 ? -37.235 -5.806 49.496 1.00 48.75 73 VAL A CA 1
ATOM 579 C C . VAL A 1 73 ? -37.890 -6.948 50.285 1.00 48.75 73 VAL A C 1
ATOM 581 O O . VAL A 1 73 ? -38.953 -6.729 50.867 1.00 48.75 73 VAL A O 1
ATOM 584 N N . PRO A 1 74 ? -37.223 -8.104 50.464 1.00 44.44 74 PRO A N 1
ATOM 585 C CA . PRO A 1 74 ? -37.344 -8.864 51.695 1.00 44.44 74 PRO A CA 1
ATOM 586 C C . PRO A 1 74 ? -36.026 -8.747 52.456 1.00 44.44 74 PRO A C 1
ATOM 588 O O . PRO A 1 74 ? -34.966 -9.209 52.035 1.00 44.44 74 PRO A O 1
ATOM 591 N N . ILE A 1 75 ? -36.121 -8.085 53.601 1.00 49.06 75 ILE A N 1
ATOM 592 C CA . ILE A 1 75 ? -35.066 -7.929 54.592 1.00 49.06 75 ILE A CA 1
ATOM 593 C C . ILE A 1 75 ? -34.629 -9.322 55.048 1.00 49.06 75 ILE A C 1
ATOM 595 O O . ILE A 1 75 ? -35.381 -9.970 55.758 1.00 49.06 75 ILE A O 1
ATOM 599 N N . HIS A 1 76 ? -33.407 -9.748 54.731 1.00 41.91 76 HIS A N 1
ATOM 600 C CA . HIS A 1 76 ? -32.621 -10.580 55.641 1.00 41.91 76 HIS A CA 1
ATOM 601 C C . HIS A 1 76 ? -31.123 -10.311 55.462 1.00 41.91 76 HIS A C 1
ATOM 603 O O . HIS A 1 76 ? -30.576 -10.293 54.364 1.00 41.91 76 HIS A O 1
ATOM 609 N N . LYS A 1 77 ? -30.493 -10.040 56.606 1.00 53.28 77 LYS A N 1
ATOM 610 C CA . LYS A 1 77 ? -29.105 -9.625 56.807 1.00 53.28 77 LYS A CA 1
ATOM 611 C C . LYS A 1 77 ? -28.123 -10.625 56.201 1.00 53.28 77 LYS A C 1
ATOM 613 O O . LYS A 1 77 ? -27.989 -11.713 56.752 1.00 53.28 77 LYS A O 1
ATOM 618 N N . LEU A 1 78 ? -27.359 -10.228 55.185 1.00 41.19 78 LEU A N 1
ATOM 619 C CA . LEU A 1 78 ? -26.098 -10.889 54.853 1.00 41.19 78 LEU A CA 1
ATOM 620 C C . LEU A 1 78 ? -25.023 -9.858 54.495 1.00 41.19 78 LEU A C 1
ATOM 622 O O . LEU A 1 78 ? -25.246 -8.898 53.765 1.00 41.19 78 LEU A O 1
ATOM 626 N N . SER A 1 79 ? -23.878 -10.069 55.133 1.00 47.66 79 SER A N 1
ATOM 627 C CA . SER A 1 79 ? -22.692 -9.225 55.195 1.00 47.66 79 SER A CA 1
ATOM 628 C C . SER A 1 79 ? -22.052 -9.026 53.821 1.00 47.66 79 SER A C 1
ATOM 630 O O . SER A 1 79 ? -21.697 -9.999 53.159 1.00 47.66 79 SER A O 1
ATOM 632 N N . VAL A 1 80 ? -21.865 -7.769 53.413 1.00 44.53 80 VAL A N 1
ATOM 633 C CA . VAL A 1 80 ? -21.097 -7.408 52.217 1.00 44.53 80 VAL A CA 1
ATOM 634 C C . VAL A 1 80 ? -19.687 -7.045 52.661 1.00 44.53 80 VAL A C 1
ATOM 636 O O . VAL A 1 80 ? -19.419 -5.932 53.108 1.00 44.53 80 VAL A O 1
ATOM 639 N N . SER A 1 81 ? -18.769 -7.998 52.577 1.00 41.72 81 SER A N 1
ATOM 640 C CA . SER A 1 81 ? -17.337 -7.728 52.664 1.00 41.72 81 SER A CA 1
ATOM 641 C C . SER A 1 81 ? -16.599 -8.759 51.825 1.00 41.72 81 SER A C 1
ATOM 643 O O . SER A 1 81 ? -16.761 -9.957 52.034 1.00 41.72 81 SER A O 1
ATOM 645 N N . ASN A 1 82 ? -15.777 -8.243 50.909 1.00 42.62 82 ASN A N 1
ATOM 646 C CA . ASN A 1 82 ? -14.788 -8.930 50.073 1.00 42.62 82 ASN A CA 1
ATOM 647 C C . ASN A 1 82 ? -15.264 -9.323 48.669 1.00 42.62 82 ASN A C 1
ATOM 649 O O . ASN A 1 82 ? -15.561 -10.480 48.406 1.00 42.62 82 ASN A O 1
ATOM 653 N N . MET A 1 83 ? -15.208 -8.366 47.736 1.00 46.88 83 MET A N 1
ATOM 654 C CA . MET A 1 83 ? -14.766 -8.643 46.361 1.00 46.88 83 MET A CA 1
ATOM 655 C C . MET A 1 83 ? -14.374 -7.347 45.633 1.00 46.88 83 MET A C 1
ATOM 657 O O . MET A 1 83 ? -14.947 -6.930 44.636 1.00 46.88 83 MET A O 1
ATOM 661 N N . VAL A 1 84 ? -13.347 -6.691 46.158 1.00 45.66 84 VAL A N 1
ATOM 662 C CA . VAL A 1 84 ? -12.493 -5.775 45.395 1.00 45.66 84 VAL A CA 1
ATOM 663 C C . VAL A 1 84 ? -11.097 -6.381 45.460 1.00 45.66 84 VAL A C 1
ATOM 665 O O . VAL A 1 84 ? -10.783 -7.045 46.440 1.00 45.66 84 VAL A O 1
ATOM 668 N N . HIS A 1 85 ? -10.294 -6.181 44.415 1.00 43.31 85 HIS A N 1
ATOM 669 C CA . HIS A 1 85 ? -9.012 -6.848 44.125 1.00 43.31 85 HIS A CA 1
ATOM 670 C C . HIS A 1 85 ? -9.138 -8.129 43.281 1.00 43.31 85 HIS A C 1
ATOM 672 O O . HIS A 1 85 ? -9.031 -9.233 43.795 1.00 43.31 85 HIS A O 1
ATOM 678 N N . THR A 1 86 ? -9.323 -7.980 41.960 1.00 42.25 86 THR A N 1
ATOM 679 C CA . THR A 1 86 ? -8.425 -8.520 40.897 1.00 42.25 86 THR A CA 1
ATOM 680 C C . THR A 1 86 ? -8.825 -7.948 39.516 1.00 42.25 86 THR A C 1
ATOM 682 O O . THR A 1 86 ? -8.978 -8.663 38.536 1.00 42.25 86 THR A O 1
ATOM 685 N N . ALA A 1 87 ? -8.974 -6.622 39.400 1.00 40.72 87 ALA A N 1
ATOM 686 C CA . ALA A 1 87 ? -9.267 -5.931 38.129 1.00 40.72 87 ALA A CA 1
ATOM 687 C C . ALA A 1 87 ? -8.054 -5.156 37.570 1.00 40.72 87 ALA A C 1
ATOM 689 O O . ALA A 1 87 ? -8.199 -4.127 36.924 1.00 40.72 87 ALA A O 1
ATOM 690 N N . LYS A 1 88 ? -6.827 -5.616 37.853 1.00 39.59 88 LYS A N 1
ATOM 691 C CA . LYS A 1 88 ? -5.591 -4.986 37.338 1.00 39.59 88 LYS A CA 1
ATOM 692 C C . LYS A 1 88 ? -4.613 -5.953 36.667 1.00 39.59 88 LYS A C 1
ATOM 694 O O . LYS A 1 88 ? -3.466 -5.598 36.429 1.00 39.59 88 LYS A O 1
ATOM 699 N N . LYS A 1 89 ? -5.040 -7.177 36.331 1.00 42.56 89 LYS A N 1
ATOM 700 C CA . LYS A 1 89 ? -4.140 -8.164 35.703 1.00 42.56 89 LYS A CA 1
ATOM 701 C C . LYS A 1 89 ? -4.716 -8.974 34.538 1.00 42.56 89 LYS A C 1
ATOM 703 O O . LYS A 1 89 ? -4.100 -9.964 34.156 1.00 42.56 89 LYS A O 1
ATOM 708 N N . LYS A 1 90 ? -5.832 -8.545 33.929 1.00 45.94 90 LYS A N 1
ATOM 709 C CA . LYS A 1 90 ? -6.406 -9.231 32.751 1.00 45.94 90 LYS A CA 1
ATOM 710 C C . LYS A 1 90 ? -6.519 -8.412 31.457 1.00 45.94 90 LYS A C 1
ATOM 712 O O . LYS A 1 90 ? -6.832 -9.002 30.435 1.00 45.94 90 LYS A O 1
ATOM 717 N N . ILE A 1 91 ? -6.101 -7.141 31.439 1.00 46.19 91 ILE A N 1
ATOM 718 C CA . ILE A 1 91 ? -6.012 -6.331 30.196 1.00 46.19 91 ILE A CA 1
ATOM 719 C C . ILE A 1 91 ? -4.818 -6.752 29.309 1.00 46.19 91 ILE A C 1
ATOM 721 O O . ILE A 1 91 ? -4.632 -6.267 28.204 1.00 46.19 91 ILE A O 1
ATOM 725 N N . ARG A 1 92 ? -3.998 -7.718 29.747 1.00 46.12 92 ARG A N 1
ATOM 726 C CA . ARG A 1 92 ? -2.867 -8.220 28.949 1.00 46.12 92 ARG A CA 1
ATOM 727 C C . ARG A 1 92 ? -2.991 -9.671 28.494 1.00 46.12 92 ARG A C 1
ATOM 729 O O . ARG A 1 92 ? -2.005 -10.223 28.019 1.00 46.12 92 ARG A O 1
ATOM 736 N N . LYS A 1 93 ? -4.150 -10.324 28.667 1.00 45.19 93 LYS A N 1
ATOM 737 C CA . LYS A 1 93 ? -4.249 -11.774 28.417 1.00 45.19 93 LYS A CA 1
ATOM 738 C C . LYS A 1 93 ? -5.628 -12.291 27.986 1.00 45.19 93 LYS A C 1
ATOM 740 O O . LYS A 1 93 ? -6.055 -13.339 28.451 1.00 45.19 93 LYS A O 1
ATOM 745 N N . HIS A 1 94 ? -6.279 -11.582 27.067 1.00 40.03 94 HIS A N 1
ATOM 746 C CA . HIS A 1 94 ? -7.250 -12.177 26.137 1.00 40.03 94 HIS A CA 1
ATOM 747 C C . HIS A 1 94 ? -7.097 -11.592 24.718 1.00 40.03 94 HIS A C 1
ATOM 749 O O . HIS A 1 94 ? -8.067 -11.392 24.005 1.00 40.03 94 HIS A O 1
ATOM 755 N N . ARG A 1 95 ? -5.848 -11.383 24.266 1.00 45.78 95 ARG A N 1
ATOM 756 C CA . ARG A 1 95 ? -5.543 -11.543 22.836 1.00 45.78 95 ARG A CA 1
ATOM 757 C C . ARG A 1 95 ? -5.708 -13.033 22.556 1.00 45.78 95 ARG A C 1
ATOM 759 O O . ARG A 1 95 ? -4.805 -13.817 22.850 1.00 45.78 95 ARG A O 1
ATOM 766 N N . GLY A 1 96 ? -6.899 -13.432 22.118 1.00 39.12 96 GLY A N 1
ATOM 767 C CA . GLY A 1 96 ? -7.050 -14.687 21.398 1.00 39.12 96 GLY A CA 1
ATOM 768 C C . GLY A 1 96 ? -6.007 -14.709 20.287 1.00 39.12 96 GLY A C 1
ATOM 769 O O . GLY A 1 96 ? -5.697 -13.675 19.698 1.00 39.12 96 GLY A O 1
ATOM 770 N N . VAL A 1 97 ? -5.403 -15.868 20.088 1.00 42.12 97 VAL A N 1
ATOM 771 C CA . VAL A 1 97 ? -4.461 -16.161 19.011 1.00 42.12 97 VAL A CA 1
ATOM 772 C C . VAL A 1 97 ? -5.242 -16.156 17.690 1.00 42.12 97 VAL A C 1
ATOM 774 O O . VAL A 1 97 ? -5.509 -17.195 17.110 1.00 42.12 97 VAL A O 1
ATOM 777 N N . GLU A 1 98 ? -5.688 -14.981 17.269 1.00 48.72 98 GLU A N 1
ATOM 778 C CA . GLU A 1 98 ? -5.953 -14.637 15.878 1.00 48.72 98 GLU A CA 1
ATOM 779 C C . GLU A 1 98 ? -4.788 -13.712 15.529 1.00 48.72 98 GLU A C 1
ATOM 781 O O . GLU A 1 98 ? -4.735 -12.554 15.954 1.00 48.72 98 GLU A O 1
ATOM 786 N N . GLU A 1 99 ? -3.752 -14.278 14.910 1.00 59.66 99 GLU A N 1
ATOM 787 C CA . GLU A 1 99 ? -2.611 -13.502 14.433 1.00 59.66 99 GLU A CA 1
ATOM 788 C C . GLU A 1 99 ? -3.149 -12.386 13.535 1.00 59.66 99 GLU A C 1
ATOM 790 O O . GLU A 1 99 ? -3.868 -12.645 12.569 1.00 59.66 99 GLU A O 1
ATOM 795 N N . SER A 1 100 ? -2.852 -11.131 13.888 1.00 74.06 100 SER A N 1
ATOM 796 C CA . SER A 1 100 ? -3.215 -9.987 13.056 1.00 74.06 100 SER A CA 1
ATOM 797 C C . SER A 1 100 ? -2.796 -10.267 11.604 1.00 74.06 100 SER A C 1
ATOM 799 O O . SER A 1 100 ? -1.688 -10.772 11.399 1.00 74.06 100 SER A O 1
ATOM 801 N N . PRO A 1 101 ? -3.622 -9.933 10.589 1.00 83.12 101 PRO A N 1
ATOM 802 C CA . PRO A 1 101 ? -3.305 -10.231 9.191 1.00 83.12 101 PRO A CA 1
ATOM 803 C C . PRO A 1 101 ? -1.960 -9.675 8.708 1.00 83.12 101 PRO A C 1
ATOM 805 O O . PRO A 1 101 ? -1.452 -10.104 7.674 1.00 83.12 101 PRO A O 1
ATOM 808 N N . LEU A 1 102 ? -1.394 -8.703 9.433 1.00 86.56 102 LEU A N 1
ATOM 809 C CA . LEU A 1 102 ? -0.037 -8.212 9.241 1.00 86.56 102 LEU A CA 1
ATOM 810 C C . LEU A 1 102 ? 0.778 -8.355 10.520 1.00 86.56 102 LEU A C 1
ATOM 812 O O . LEU A 1 102 ? 0.312 -8.045 11.617 1.00 86.56 102 LEU A O 1
ATOM 816 N N . ASN A 1 103 ? 2.046 -8.723 10.348 1.00 90.31 103 ASN A N 1
ATOM 817 C CA . ASN A 1 103 ? 3.033 -8.608 11.411 1.00 90.31 103 ASN A CA 1
ATOM 818 C C . ASN A 1 103 ? 3.137 -7.134 11.853 1.00 90.31 103 ASN A C 1
ATOM 820 O O . ASN A 1 103 ? 3.245 -6.233 11.018 1.00 90.31 103 ASN A O 1
ATOM 824 N N . ASN A 1 104 ? 3.113 -6.901 13.166 1.00 89.62 104 ASN A N 1
ATOM 825 C CA . ASN A 1 104 ? 3.161 -5.562 13.744 1.00 89.62 104 ASN A CA 1
ATOM 826 C C . ASN A 1 104 ? 4.437 -4.794 13.358 1.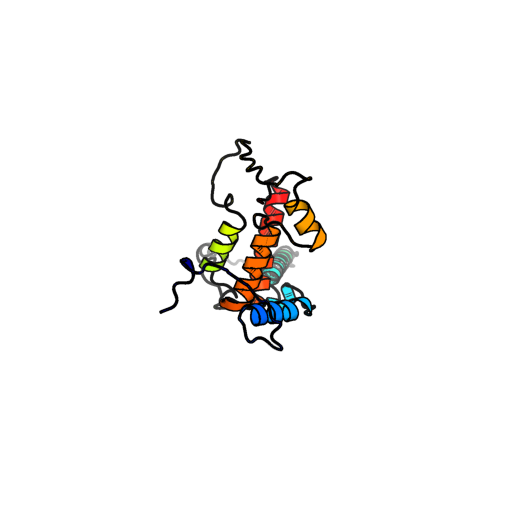00 89.62 104 ASN A C 1
ATOM 828 O O . ASN A 1 104 ? 4.357 -3.601 13.094 1.00 89.62 104 ASN A O 1
ATOM 832 N N . ASP A 1 105 ? 5.582 -5.468 13.234 1.00 91.12 105 ASP A N 1
ATOM 833 C CA . ASP A 1 105 ? 6.843 -4.833 12.833 1.00 91.12 105 ASP A CA 1
ATOM 834 C C . ASP A 1 105 ? 6.778 -4.312 11.392 1.00 91.12 105 ASP A C 1
ATOM 836 O O . ASP A 1 105 ? 7.241 -3.210 11.089 1.00 91.12 105 ASP A O 1
ATOM 840 N N . VAL A 1 106 ? 6.146 -5.086 10.503 1.00 93.19 106 VAL A N 1
ATOM 841 C CA . VAL A 1 106 ? 5.910 -4.690 9.107 1.00 93.19 106 VAL A CA 1
ATOM 842 C C . VAL A 1 106 ? 4.951 -3.505 9.057 1.00 93.19 106 VAL A C 1
ATOM 844 O O . VAL A 1 106 ? 5.235 -2.523 8.375 1.00 93.19 106 VAL A O 1
ATOM 847 N N . LEU A 1 107 ? 3.848 -3.565 9.809 1.00 93.12 107 LEU A N 1
ATOM 848 C CA . LEU A 1 107 ? 2.880 -2.473 9.891 1.00 93.12 107 LEU A CA 1
ATOM 849 C C . LEU A 1 107 ? 3.536 -1.175 10.382 1.00 93.12 107 LEU A C 1
ATOM 851 O O . LEU A 1 107 ? 3.408 -0.149 9.722 1.00 93.12 107 LEU A O 1
ATOM 855 N N . ASN A 1 108 ? 4.286 -1.225 11.484 1.00 92.06 108 ASN A N 1
ATOM 856 C CA . ASN A 1 108 ? 4.956 -0.051 12.048 1.00 92.06 108 ASN A CA 1
ATOM 857 C C . ASN A 1 108 ? 5.992 0.530 11.081 1.00 92.06 108 ASN A C 1
ATOM 859 O O . ASN A 1 108 ? 6.086 1.745 10.940 1.00 92.06 108 ASN A O 1
ATOM 863 N N . THR A 1 109 ? 6.740 -0.325 10.376 1.00 94.31 109 THR A N 1
ATOM 864 C CA . THR A 1 109 ? 7.707 0.112 9.356 1.00 94.31 109 THR A CA 1
ATOM 865 C C . THR A 1 109 ? 7.011 0.861 8.221 1.00 94.31 109 THR A C 1
ATOM 867 O O . THR A 1 109 ? 7.499 1.892 7.762 1.00 94.31 109 THR A O 1
ATOM 870 N N . ILE A 1 110 ? 5.852 0.368 7.781 1.00 94.75 110 ILE A N 1
ATOM 871 C CA . ILE A 1 110 ? 5.063 0.999 6.722 1.00 94.75 110 ILE A CA 1
ATOM 872 C C . ILE A 1 110 ? 4.451 2.314 7.201 1.00 94.75 110 ILE A C 1
ATOM 874 O O . ILE A 1 110 ? 4.548 3.310 6.491 1.00 94.75 110 ILE A O 1
ATOM 878 N N . LEU A 1 111 ? 3.861 2.346 8.397 1.00 93.69 111 LEU A N 1
ATOM 879 C CA . LEU A 1 111 ? 3.300 3.575 8.956 1.00 93.69 111 LEU A CA 1
ATOM 880 C C . LEU A 1 111 ? 4.382 4.638 9.148 1.00 93.69 111 LEU A C 1
ATOM 882 O O . LEU A 1 111 ? 4.159 5.781 8.776 1.00 93.69 111 LEU A O 1
ATOM 886 N N . LEU A 1 112 ? 5.579 4.265 9.605 1.00 92.88 112 LEU A N 1
ATOM 887 C CA . LEU A 1 112 ? 6.712 5.185 9.702 1.00 92.88 112 LEU A CA 1
ATOM 888 C C . LEU A 1 112 ? 7.180 5.690 8.328 1.00 92.88 112 LEU A C 1
ATOM 890 O O . LEU A 1 112 ? 7.555 6.849 8.188 1.00 92.88 112 LEU A O 1
ATOM 894 N N . PHE A 1 113 ? 7.151 4.841 7.301 1.00 93.56 113 PHE A N 1
ATOM 895 C CA . PHE A 1 113 ? 7.475 5.252 5.934 1.00 93.56 113 PHE A CA 1
ATOM 896 C C . PHE A 1 113 ? 6.442 6.230 5.350 1.00 93.56 113 PHE A C 1
ATOM 898 O O . PHE A 1 113 ? 6.811 7.167 4.640 1.00 93.56 113 PHE A O 1
ATOM 905 N N . LEU A 1 114 ? 5.156 6.026 5.649 1.00 94.56 114 LEU A N 1
ATOM 906 C CA . LEU A 1 114 ? 4.066 6.911 5.226 1.00 94.56 114 LEU A CA 1
ATOM 907 C C . LEU A 1 114 ? 4.043 8.217 6.033 1.00 94.56 114 LEU A C 1
ATOM 909 O O . LEU A 1 114 ? 3.751 9.274 5.480 1.00 94.56 114 LEU A O 1
ATOM 913 N N . PHE A 1 115 ? 4.394 8.142 7.316 1.00 93.81 115 PHE A N 1
ATOM 914 C CA . PHE A 1 115 ? 4.270 9.203 8.310 1.00 93.81 115 PHE A CA 1
ATOM 915 C C . PHE A 1 115 ? 5.560 9.326 9.144 1.00 93.81 115 PHE A C 1
ATOM 917 O O . PHE A 1 115 ? 5.591 8.953 10.319 1.00 93.81 115 PHE A O 1
ATOM 924 N N . PRO A 1 116 ? 6.657 9.835 8.556 1.00 89.69 116 PRO A N 1
ATOM 925 C CA . PRO A 1 116 ? 7.976 9.858 9.201 1.00 89.69 116 PRO A CA 1
ATOM 926 C C . PRO A 1 116 ? 8.036 10.749 10.450 1.00 89.69 116 PRO A C 1
ATOM 928 O O . PRO A 1 116 ? 8.852 10.542 11.348 1.00 89.69 116 PRO A O 1
ATOM 931 N N . ASP A 1 117 ? 7.156 11.739 10.525 1.00 83.75 117 ASP A N 1
ATOM 932 C CA . ASP A 1 117 ? 7.002 12.657 11.647 1.00 83.75 117 ASP A CA 1
ATOM 933 C C . ASP A 1 117 ? 6.261 12.038 12.843 1.00 83.75 117 ASP A C 1
ATOM 935 O O . ASP A 1 117 ? 6.395 12.556 13.948 1.00 83.75 117 ASP A O 1
ATOM 939 N N . ALA A 1 118 ? 5.571 10.901 12.681 1.00 83.00 118 ALA A N 1
ATOM 940 C CA . ALA A 1 118 ? 4.818 10.251 13.761 1.00 83.00 118 ALA A CA 1
ATOM 941 C C . ALA A 1 118 ? 5.700 9.771 14.933 1.00 83.00 118 ALA A C 1
ATOM 943 O O . ALA A 1 118 ? 5.227 9.647 16.059 1.00 83.00 118 ALA A O 1
ATOM 944 N N . THR A 1 119 ? 6.990 9.514 14.694 1.00 71.56 119 THR A N 1
ATOM 945 C CA . THR A 1 119 ? 7.952 9.138 15.750 1.00 71.56 119 THR A CA 1
ATOM 946 C C . THR A 1 119 ? 8.724 10.311 16.331 1.00 71.56 119 THR A C 1
ATOM 948 O O . THR A 1 119 ? 9.435 10.154 17.324 1.00 71.56 119 THR A O 1
ATOM 951 N N . SER A 1 120 ? 8.641 11.482 15.705 1.00 60.25 120 SER A N 1
ATOM 952 C CA . SER A 1 120 ? 9.338 12.649 16.208 1.00 60.25 120 SER A CA 1
ATOM 953 C C . SER A 1 120 ? 8.443 13.292 17.262 1.00 60.25 120 SER A C 1
ATOM 955 O O . SER A 1 120 ? 7.456 13.935 16.922 1.00 60.25 120 SER A O 1
ATOM 957 N N . GLU A 1 121 ? 8.815 13.197 18.541 1.00 51.31 121 GLU A N 1
ATOM 958 C CA . GLU A 1 121 ? 8.292 14.066 19.614 1.00 51.31 121 GLU A CA 1
ATOM 959 C C . GLU A 1 121 ? 8.737 15.528 19.394 1.00 51.31 121 GLU A C 1
ATOM 961 O O . GLU A 1 121 ? 9.235 16.207 20.295 1.00 51.31 121 GLU A O 1
ATOM 966 N N . LYS A 1 122 ? 8.649 16.034 18.160 1.00 49.19 122 LYS A N 1
ATOM 967 C CA . LYS A 1 122 ? 8.974 17.416 17.872 1.00 49.19 122 LYS A CA 1
ATOM 968 C C . LYS A 1 122 ? 7.789 18.226 18.362 1.00 49.19 122 LYS A C 1
ATOM 970 O O . LYS A 1 122 ? 6.752 18.307 17.709 1.00 49.19 122 LYS A O 1
ATOM 975 N N . LEU A 1 123 ? 7.972 18.744 19.576 1.00 40.72 123 LEU A N 1
ATOM 976 C CA . LEU A 1 123 ? 7.198 19.820 20.166 1.00 40.72 123 LEU A CA 1
ATOM 977 C C . LEU A 1 123 ? 6.692 20.771 19.081 1.00 40.72 123 LEU A C 1
ATOM 979 O O . LEU A 1 123 ? 7.423 21.112 18.154 1.00 40.72 123 LEU A O 1
ATOM 983 N N . LEU A 1 124 ? 5.453 21.188 19.308 1.00 46.84 124 LEU A N 1
ATOM 984 C CA . LEU A 1 124 ? 4.648 22.270 18.750 1.00 46.84 124 LEU A CA 1
ATOM 985 C C . LEU A 1 124 ? 5.404 23.599 18.505 1.00 46.84 124 LEU A C 1
ATOM 987 O O . LEU A 1 124 ? 4.957 24.652 18.942 1.00 46.84 124 LEU A O 1
ATOM 991 N N . ASP A 1 125 ? 6.532 23.579 17.812 1.00 37.94 125 ASP A N 1
ATOM 992 C CA . ASP A 1 125 ? 7.168 24.753 17.242 1.00 37.94 125 ASP A CA 1
ATOM 993 C C . ASP A 1 125 ? 6.946 24.658 15.743 1.00 37.94 125 ASP A C 1
ATOM 995 O O . ASP A 1 125 ? 7.509 23.794 15.068 1.00 37.94 125 ASP A O 1
ATOM 999 N N . GLY A 1 126 ? 6.074 25.537 15.246 1.00 46.28 126 GLY A N 1
ATOM 1000 C CA . GLY A 1 126 ? 5.659 25.682 13.852 1.00 46.28 126 GLY A CA 1
ATOM 1001 C C . GLY A 1 126 ? 6.794 26.090 12.914 1.00 46.28 126 GLY A C 1
ATOM 1002 O O . GLY A 1 126 ? 6.687 27.070 12.184 1.00 46.28 126 GLY A O 1
ATOM 1003 N N . THR A 1 127 ? 7.885 25.334 12.917 1.00 40.66 127 THR A N 1
ATOM 1004 C CA . THR A 1 127 ? 8.940 25.424 11.920 1.00 40.66 127 THR A CA 1
ATOM 1005 C C . THR A 1 127 ? 8.597 24.411 10.844 1.00 40.66 127 THR A C 1
ATOM 1007 O O . THR A 1 127 ? 9.030 23.259 10.868 1.00 40.66 127 THR A O 1
ATOM 1010 N N . SER A 1 128 ? 7.744 24.858 9.928 1.00 45.69 128 SER A N 1
ATOM 1011 C CA . SER A 1 128 ? 7.491 24.228 8.643 1.00 45.69 128 SER A CA 1
ATOM 1012 C C . SER A 1 128 ? 8.825 23.973 7.942 1.00 45.69 128 SER A C 1
ATOM 1014 O O . SER A 1 128 ? 9.401 24.879 7.336 1.00 45.69 128 SER A O 1
ATOM 1016 N N . VAL A 1 129 ? 9.335 22.745 8.020 1.00 45.56 129 VAL A N 1
ATOM 1017 C CA . VAL A 1 129 ? 10.285 22.263 7.019 1.00 45.56 129 VAL A CA 1
ATOM 1018 C C . VAL A 1 129 ? 9.429 21.905 5.814 1.00 45.56 129 VAL A C 1
ATOM 1020 O O . VAL A 1 129 ? 9.017 20.767 5.623 1.00 45.56 129 VAL A O 1
ATOM 1023 N N . THR A 1 130 ? 9.043 22.934 5.068 1.00 44.88 130 THR A N 1
ATOM 1024 C CA . THR A 1 130 ? 8.572 22.790 3.700 1.00 44.88 130 THR A CA 1
ATOM 1025 C C . THR A 1 130 ? 9.755 22.260 2.903 1.00 44.88 130 THR A C 1
ATOM 1027 O O . THR A 1 130 ? 10.570 23.034 2.401 1.00 44.88 130 THR A O 1
ATOM 1030 N N . ASP A 1 131 ? 9.851 20.938 2.775 1.00 44.72 131 ASP A N 1
ATOM 1031 C CA . ASP A 1 131 ? 10.487 20.346 1.603 1.00 44.72 131 ASP A CA 1
ATOM 1032 C C . ASP A 1 131 ? 9.580 20.682 0.413 1.00 44.72 131 ASP A C 1
ATOM 1034 O O . ASP A 1 131 ? 8.729 19.909 -0.018 1.00 44.72 131 ASP A O 1
ATOM 1038 N N . ASN A 1 132 ? 9.722 21.916 -0.078 1.00 46.78 132 ASN A N 1
ATOM 1039 C CA . ASN A 1 132 ? 9.161 22.389 -1.335 1.00 46.78 132 ASN A CA 1
ATOM 1040 C C . ASN A 1 132 ? 9.915 21.709 -2.490 1.00 46.78 132 ASN A C 1
ATOM 1042 O O . ASN A 1 132 ? 10.619 22.365 -3.252 1.00 46.78 132 ASN A O 1
ATOM 1046 N N . ASN A 1 133 ? 9.772 20.391 -2.606 1.00 52.41 133 ASN A N 1
ATOM 1047 C CA . ASN A 1 133 ? 10.157 19.638 -3.797 1.00 52.41 133 ASN A CA 1
ATOM 1048 C C . ASN A 1 133 ? 8.982 19.466 -4.760 1.00 52.41 133 ASN A C 1
ATOM 1050 O O . ASN A 1 133 ? 9.120 18.761 -5.754 1.00 52.41 133 ASN A O 1
ATOM 1054 N N . ASN A 1 134 ? 7.853 20.143 -4.520 1.00 54.81 134 ASN A N 1
ATOM 1055 C CA . ASN A 1 134 ? 6.804 20.216 -5.522 1.00 54.81 134 ASN A CA 1
ATOM 1056 C C . ASN A 1 134 ? 7.396 20.869 -6.775 1.00 54.81 134 ASN A C 1
ATOM 1058 O O . ASN A 1 134 ? 7.798 22.040 -6.716 1.00 54.81 134 ASN A O 1
ATOM 1062 N N . PRO A 1 135 ? 7.484 20.135 -7.897 1.00 57.44 135 PRO A N 1
ATOM 1063 C CA . PRO A 1 135 ? 8.016 20.701 -9.114 1.00 57.44 135 PRO A CA 1
ATOM 1064 C C . PRO A 1 135 ? 7.105 21.871 -9.515 1.00 57.44 135 PRO A C 1
ATOM 1066 O O . PRO A 1 135 ? 5.892 21.820 -9.275 1.00 57.44 135 PRO A O 1
ATOM 1069 N N . PRO A 1 136 ? 7.663 22.966 -10.061 1.00 64.56 136 PRO A N 1
ATOM 1070 C CA . PRO A 1 136 ? 6.876 24.145 -10.390 1.00 64.56 136 PRO A CA 1
ATOM 1071 C C . PRO A 1 136 ? 5.684 23.750 -11.278 1.00 64.56 136 PRO A C 1
ATOM 1073 O O . PRO A 1 136 ? 5.815 22.823 -12.084 1.00 64.56 136 PRO A O 1
ATOM 1076 N N . PRO A 1 137 ? 4.530 24.429 -11.156 1.00 60.47 137 PRO A N 1
ATOM 1077 C CA . PRO A 1 137 ? 3.302 24.066 -11.873 1.00 60.47 137 PRO A CA 1
ATOM 1078 C C . PRO A 1 137 ? 3.461 24.051 -13.406 1.00 60.47 137 PRO A C 1
ATOM 1080 O O . PRO A 1 137 ? 2.693 23.380 -14.090 1.00 60.47 137 PRO A O 1
ATOM 1083 N N . ASP A 1 138 ? 4.501 24.711 -13.929 1.00 59.25 138 ASP A N 1
ATOM 1084 C CA . ASP A 1 138 ? 4.868 24.734 -15.352 1.00 59.25 138 ASP A CA 1
ATOM 1085 C C . ASP A 1 138 ? 5.932 23.691 -15.749 1.00 59.25 138 ASP A C 1
ATOM 1087 O O . ASP A 1 138 ? 6.414 23.683 -16.881 1.00 59.25 138 ASP A O 1
ATOM 1091 N N . SER A 1 139 ? 6.333 22.803 -14.838 1.00 67.62 139 SER A N 1
ATOM 1092 C CA . SER A 1 139 ? 7.260 21.717 -15.159 1.00 67.62 139 SER A CA 1
ATOM 1093 C C . SER A 1 139 ? 6.594 20.672 -16.060 1.00 67.62 139 SER A C 1
ATOM 1095 O O . SER A 1 139 ? 5.418 20.321 -15.908 1.00 67.62 139 SER A O 1
ATOM 1097 N N . GLU A 1 140 ? 7.359 20.134 -17.011 1.00 67.81 140 GLU A N 1
ATOM 1098 C CA . GLU A 1 140 ? 6.909 19.029 -17.869 1.00 67.81 140 GLU A CA 1
ATOM 1099 C C . GLU A 1 140 ? 6.500 17.801 -17.035 1.00 67.81 140 GLU A C 1
ATOM 1101 O O . GLU A 1 140 ? 5.568 17.082 -17.393 1.00 67.81 140 GLU A O 1
ATOM 1106 N N . GLU A 1 141 ? 7.140 17.614 -15.880 1.00 65.31 141 GLU A N 1
ATOM 1107 C CA . GLU A 1 141 ? 6.890 16.520 -14.945 1.00 65.31 141 GLU A CA 1
ATOM 1108 C C . GLU A 1 141 ? 5.517 16.632 -14.261 1.00 65.31 141 GLU A C 1
ATOM 1110 O O . GLU A 1 141 ? 4.760 15.661 -14.235 1.00 65.31 141 GLU A O 1
ATOM 1115 N N . TYR A 1 142 ? 5.126 17.829 -13.805 1.00 66.00 142 TYR A N 1
ATOM 1116 C CA . TYR A 1 142 ? 3.791 18.074 -13.245 1.00 66.00 142 TYR A CA 1
ATOM 1117 C C . TYR A 1 142 ? 2.679 17.816 -14.275 1.00 66.00 142 TYR A C 1
ATOM 1119 O O . TYR A 1 142 ? 1.653 17.195 -13.976 1.00 66.00 142 TYR A O 1
ATOM 1127 N N . ASN A 1 143 ? 2.905 18.223 -15.528 1.00 67.81 143 ASN A N 1
ATOM 1128 C CA . ASN A 1 143 ? 1.986 17.945 -16.632 1.00 67.81 143 ASN A CA 1
ATOM 1129 C C . ASN A 1 143 ? 1.875 16.445 -16.948 1.00 67.81 143 ASN A C 1
ATOM 1131 O O . ASN A 1 143 ? 0.796 15.975 -17.318 1.00 67.81 143 ASN A O 1
ATOM 1135 N N . LEU A 1 144 ? 2.955 15.683 -16.762 1.00 76.38 144 LEU A N 1
ATOM 1136 C CA . LEU A 1 144 ? 2.997 14.241 -16.993 1.00 76.38 144 LEU A CA 1
ATOM 1137 C C . LEU A 1 144 ? 2.057 13.484 -16.041 1.00 76.38 144 LEU A C 1
ATOM 1139 O O . LEU A 1 144 ? 1.253 12.657 -16.478 1.00 76.38 144 LEU A O 1
ATOM 1143 N N . TYR A 1 145 ? 2.105 13.806 -14.746 1.00 71.62 145 TYR A N 1
ATOM 1144 C CA . TYR A 1 145 ? 1.269 13.168 -13.723 1.00 71.62 145 TYR A CA 1
ATOM 1145 C C . TYR A 1 145 ? -0.226 13.425 -13.955 1.00 71.62 145 TYR A C 1
ATOM 1147 O O . TYR A 1 145 ? -1.038 12.495 -13.881 1.00 71.62 145 TYR A O 1
ATOM 1155 N N . ASN A 1 146 ? -0.576 14.654 -14.349 1.00 70.06 146 ASN A N 1
ATOM 1156 C CA . ASN A 1 146 ? -1.946 15.033 -14.699 1.00 70.06 146 ASN A CA 1
ATOM 1157 C C . ASN A 1 146 ? -2.473 14.286 -15.935 1.00 70.06 146 ASN A C 1
ATOM 1159 O O . ASN A 1 146 ? -3.643 13.900 -15.969 1.00 70.06 146 ASN A O 1
ATOM 1163 N N . GLN A 1 147 ? -1.626 14.035 -16.935 1.00 77.06 147 GLN A N 1
ATOM 1164 C CA . GLN A 1 147 ? -2.025 13.303 -18.141 1.00 77.06 147 GLN A CA 1
ATOM 1165 C C . GLN A 1 147 ? -2.197 11.799 -17.894 1.00 77.06 147 GLN A C 1
ATOM 1167 O O . GLN A 1 147 ? -3.116 11.188 -18.442 1.00 77.06 147 GLN A O 1
ATOM 1172 N N . PHE A 1 148 ? -1.358 11.197 -17.046 1.00 73.00 148 PHE A N 1
ATOM 1173 C CA . PHE A 1 148 ? -1.402 9.758 -16.767 1.00 73.00 148 PHE A CA 1
ATOM 1174 C C . PHE A 1 148 ? -2.300 9.355 -15.592 1.00 73.00 148 PHE A C 1
ATOM 1176 O O . PHE A 1 148 ? -2.392 8.164 -15.296 1.00 73.00 148 PHE A O 1
ATOM 1183 N N . LYS A 1 149 ? -2.978 10.309 -14.931 1.00 74.06 149 LYS A N 1
ATOM 1184 C CA . LYS A 1 149 ? -3.690 10.077 -13.656 1.00 74.06 149 LYS A CA 1
ATOM 1185 C C . LYS A 1 149 ? -2.794 9.358 -12.635 1.00 74.06 149 LYS A C 1
ATOM 1187 O O . LYS A 1 149 ? -3.236 8.435 -11.953 1.00 74.06 149 LYS A O 1
ATOM 1192 N N . SER A 1 150 ? -1.525 9.759 -12.578 1.00 79.62 150 SER A N 1
ATOM 1193 C CA . SER A 1 150 ? -0.533 9.230 -11.641 1.00 79.62 150 SER A CA 1
ATOM 1194 C C . SER A 1 150 ? -0.231 10.269 -10.570 1.00 79.62 150 SER A C 1
ATOM 1196 O O . SER A 1 150 ? -0.455 11.459 -10.776 1.00 79.62 150 SER A O 1
ATOM 1198 N N . ALA A 1 151 ? 0.291 9.822 -9.434 1.00 85.69 151 ALA A N 1
ATOM 1199 C CA . ALA A 1 151 ? 0.799 10.709 -8.398 1.00 85.69 151 ALA A CA 1
ATOM 1200 C C . ALA A 1 151 ? 2.328 10.886 -8.542 1.00 85.69 151 ALA A C 1
ATOM 1202 O O . ALA A 1 151 ? 2.984 9.954 -9.026 1.00 85.69 151 ALA A O 1
ATOM 1203 N N . PRO A 1 152 ? 2.893 12.038 -8.130 1.00 87.00 152 PRO A N 1
ATOM 1204 C CA . PRO A 1 152 ? 4.340 12.233 -8.017 1.00 87.00 152 PRO A CA 1
ATOM 1205 C C . PRO A 1 152 ? 4.991 11.178 -7.116 1.00 87.00 152 PRO A C 1
ATOM 1207 O O . PRO A 1 152 ? 4.367 10.710 -6.161 1.00 87.00 152 PRO A O 1
ATOM 1210 N N . SER A 1 153 ? 6.241 10.801 -7.393 1.00 83.25 153 SER A N 1
ATOM 1211 C CA . SER A 1 153 ? 6.930 9.705 -6.687 1.00 83.25 153 SER A CA 1
ATOM 1212 C C . SER A 1 153 ? 7.190 9.957 -5.197 1.00 83.25 153 SER A C 1
ATOM 1214 O O . SER A 1 153 ? 7.373 9.020 -4.423 1.00 83.25 153 SER A O 1
ATOM 1216 N N . ASP A 1 154 ? 7.231 11.215 -4.781 1.00 84.25 154 ASP A N 1
ATOM 1217 C CA . ASP A 1 154 ? 7.410 11.652 -3.397 1.00 84.25 154 ASP A CA 1
ATOM 1218 C C . ASP A 1 154 ? 6.087 11.801 -2.627 1.00 84.25 154 ASP A C 1
ATOM 1220 O O . ASP A 1 154 ? 6.104 11.841 -1.391 1.00 84.25 154 ASP A O 1
ATOM 1224 N N . SER A 1 155 ? 4.954 11.774 -3.335 1.00 90.38 155 SER A N 1
ATOM 1225 C CA . SER A 1 155 ? 3.627 11.952 -2.748 1.00 90.38 155 SER A CA 1
ATOM 1226 C C . SER A 1 155 ? 3.201 10.806 -1.830 1.00 90.38 155 SER A C 1
ATOM 1228 O O . SER A 1 155 ? 3.545 9.633 -2.035 1.00 90.38 155 SER A O 1
ATOM 1230 N N . LEU A 1 156 ? 2.346 11.121 -0.852 1.00 93.88 156 LEU A N 1
ATOM 1231 C CA . LEU A 1 156 ? 1.733 10.114 0.020 1.00 93.88 156 LEU A CA 1
ATOM 1232 C C . LEU A 1 156 ? 0.948 9.064 -0.764 1.00 93.88 156 LEU A C 1
ATOM 1234 O O . LEU A 1 156 ? 1.005 7.881 -0.446 1.00 93.88 156 LEU A O 1
ATOM 1238 N N . THR A 1 157 ? 0.233 9.491 -1.808 1.00 93.38 157 THR A N 1
ATOM 1239 C CA . THR A 1 157 ? -0.589 8.593 -2.63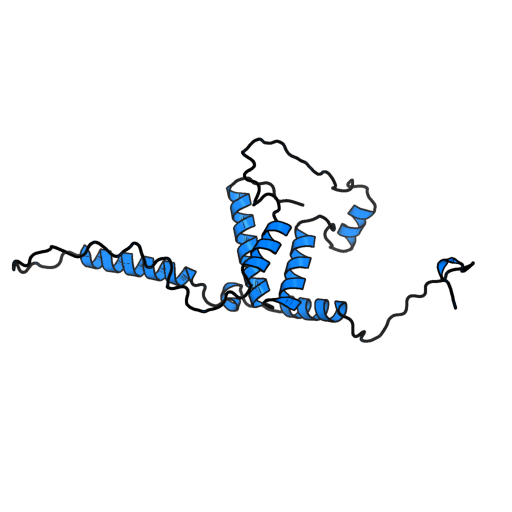2 1.00 93.38 157 THR A CA 1
ATOM 1240 C C . THR A 1 157 ? 0.279 7.560 -3.346 1.00 93.38 157 THR A C 1
ATOM 1242 O O . THR A 1 157 ? -0.065 6.378 -3.363 1.00 93.38 157 THR A O 1
ATOM 1245 N N . TYR A 1 158 ? 1.427 7.979 -3.889 1.00 92.44 158 TYR A N 1
ATOM 1246 C CA . TYR A 1 158 ? 2.377 7.069 -4.525 1.00 92.44 158 TYR A CA 1
ATOM 1247 C C . TYR A 1 158 ? 2.956 6.067 -3.520 1.00 92.44 158 TYR A C 1
ATOM 1249 O O . TYR A 1 158 ? 2.932 4.857 -3.760 1.00 92.44 158 TYR A O 1
ATOM 1257 N N . LYS A 1 159 ? 3.413 6.555 -2.360 1.00 95.00 159 LYS A N 1
ATOM 1258 C CA . LYS A 1 159 ? 3.954 5.712 -1.282 1.00 95.00 159 LYS A CA 1
ATOM 1259 C C . LYS A 1 159 ? 2.920 4.705 -0.778 1.00 95.00 159 LYS A C 1
ATOM 1261 O O . LYS A 1 159 ? 3.226 3.520 -0.667 1.00 95.00 159 LYS A O 1
ATOM 1266 N N . LEU A 1 160 ? 1.684 5.145 -0.545 1.00 95.94 160 LEU A N 1
ATOM 1267 C CA . LEU A 1 160 ? 0.584 4.289 -0.109 1.00 95.94 160 LEU A CA 1
ATOM 1268 C C . LEU A 1 160 ? 0.259 3.213 -1.148 1.00 95.94 160 LEU A C 1
ATOM 1270 O O . LEU A 1 160 ? 0.137 2.043 -0.788 1.00 95.94 160 LEU A O 1
ATOM 1274 N N . ALA A 1 161 ? 0.158 3.580 -2.428 1.00 93.88 161 ALA A N 1
ATOM 1275 C CA . ALA A 1 161 ? -0.091 2.622 -3.503 1.00 93.88 161 ALA A CA 1
ATOM 1276 C C . ALA A 1 161 ? 1.000 1.539 -3.553 1.00 93.88 161 ALA A C 1
ATOM 1278 O O . ALA A 1 161 ? 0.686 0.352 -3.666 1.00 93.88 161 ALA A O 1
ATOM 1279 N N . LEU A 1 162 ? 2.270 1.926 -3.390 1.00 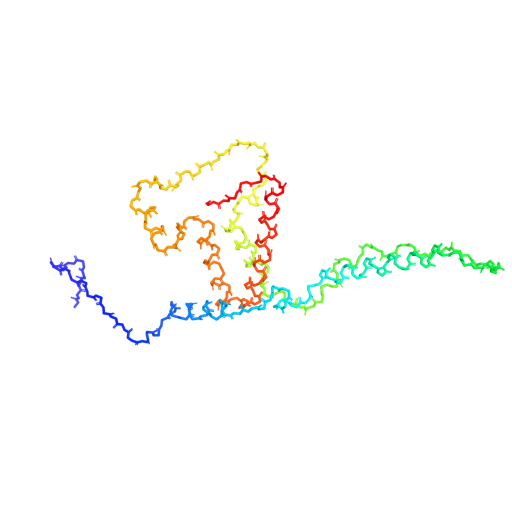93.06 162 LEU A N 1
ATOM 1280 C CA . LEU A 1 162 ? 3.388 0.988 -3.312 1.00 93.06 162 LEU A CA 1
ATOM 1281 C C . LEU A 1 162 ? 3.250 0.042 -2.109 1.00 93.06 162 LEU A C 1
ATOM 1283 O O . LEU A 1 162 ? 3.357 -1.174 -2.271 1.00 93.06 162 LEU A O 1
ATOM 1287 N N . CYS A 1 163 ? 2.964 0.574 -0.917 1.00 95.50 163 CYS A N 1
ATOM 1288 C CA . CYS A 1 163 ? 2.785 -0.224 0.297 1.00 95.50 163 CYS A CA 1
ATOM 1289 C C . CYS A 1 163 ? 1.623 -1.218 0.177 1.00 95.50 163 CYS A C 1
ATOM 1291 O O . CYS A 1 163 ? 1.792 -2.389 0.518 1.00 95.50 163 CYS A O 1
ATOM 1293 N N . LEU A 1 164 ? 0.471 -0.790 -0.349 1.00 95.19 164 LEU A N 1
ATOM 1294 C CA . LEU A 1 164 ? -0.691 -1.659 -0.558 1.00 95.19 164 LEU A CA 1
ATOM 1295 C C . LEU A 1 164 ? -0.369 -2.793 -1.540 1.00 95.19 164 LEU A C 1
ATOM 1297 O O . LEU A 1 164 ? -0.701 -3.946 -1.266 1.00 95.19 164 LEU A O 1
ATOM 1301 N N . CYS A 1 165 ? 0.329 -2.494 -2.640 1.00 93.69 165 CYS A N 1
ATOM 1302 C CA . CYS A 1 165 ? 0.793 -3.507 -3.588 1.00 93.69 165 CYS A CA 1
ATOM 1303 C C . CYS A 1 165 ? 1.736 -4.519 -2.923 1.00 93.69 165 CYS A C 1
ATOM 1305 O O . CYS A 1 165 ? 1.524 -5.726 -3.047 1.00 93.69 165 CYS A O 1
ATOM 1307 N N . MET A 1 166 ? 2.742 -4.046 -2.183 1.00 93.81 166 MET A N 1
ATOM 1308 C CA . MET A 1 166 ? 3.718 -4.906 -1.502 1.00 93.81 166 MET A CA 1
ATOM 1309 C C . MET A 1 166 ? 3.064 -5.789 -0.435 1.00 93.81 166 MET A C 1
ATOM 1311 O O . MET A 1 166 ? 3.348 -6.983 -0.365 1.00 93.81 166 MET A O 1
ATOM 1315 N N . ILE A 1 167 ? 2.146 -5.238 0.363 1.00 95.19 167 ILE A N 1
ATOM 1316 C CA . ILE A 1 167 ? 1.392 -6.001 1.365 1.00 95.19 167 ILE A CA 1
ATOM 1317 C C . ILE A 1 167 ? 0.526 -7.070 0.721 1.00 95.19 167 ILE A C 1
ATOM 1319 O O . ILE A 1 167 ? 0.520 -8.210 1.197 1.00 95.19 167 ILE A O 1
ATOM 1323 N N . ASN A 1 168 ? -0.201 -6.708 -0.338 1.00 94.56 168 ASN A N 1
ATOM 1324 C CA . ASN A 1 168 ? -1.072 -7.649 -1.020 1.00 94.56 168 ASN A CA 1
ATOM 1325 C C . ASN A 1 168 ? -0.281 -8.833 -1.580 1.00 94.56 168 ASN A C 1
ATOM 1327 O O . ASN A 1 168 ? -0.755 -9.963 -1.555 1.00 94.56 168 ASN A O 1
ATOM 1331 N N . PHE A 1 169 ? 0.923 -8.572 -2.083 1.00 92.19 169 PHE A N 1
ATOM 1332 C CA . PHE A 1 169 ? 1.706 -9.594 -2.754 1.00 92.19 169 PHE A CA 1
ATOM 1333 C C . PHE A 1 169 ? 2.549 -10.450 -1.795 1.00 92.19 169 PHE A C 1
ATOM 1335 O O . PHE A 1 169 ? 2.638 -11.659 -1.986 1.00 92.19 169 PHE A O 1
ATOM 1342 N N . TYR A 1 170 ? 3.156 -9.857 -0.759 1.00 92.19 170 TYR A N 1
ATOM 1343 C CA . TYR A 1 170 ? 4.179 -10.538 0.052 1.00 92.19 170 TYR A CA 1
ATOM 1344 C C . TYR A 1 170 ? 3.796 -10.849 1.497 1.00 92.19 170 TYR A C 1
ATOM 1346 O O . TYR A 1 170 ? 4.465 -11.668 2.124 1.00 92.19 170 TYR A O 1
ATOM 1354 N N . HIS A 1 171 ? 2.777 -10.194 2.052 1.00 89.12 171 HIS A N 1
ATOM 1355 C CA . HIS A 1 171 ? 2.510 -10.270 3.487 1.00 89.12 171 HIS A CA 1
ATOM 1356 C C . HIS A 1 171 ? 1.138 -10.878 3.783 1.00 89.12 171 HIS A C 1
ATOM 1358 O O . HIS A 1 171 ? 1.013 -12.091 3.914 1.00 89.12 171 HIS A O 1
ATOM 1364 N N . GLY A 1 172 ? 0.110 -10.041 3.908 1.00 85.44 172 GLY A N 1
ATOM 1365 C CA . GLY A 1 172 ? -1.205 -10.446 4.414 1.00 85.44 172 GLY A CA 1
ATOM 1366 C C . GLY A 1 172 ? -2.277 -10.615 3.339 1.00 85.44 172 GLY A C 1
ATOM 1367 O O . GLY A 1 172 ? -3.453 -10.788 3.677 1.00 85.44 172 GLY A O 1
ATOM 1368 N N . GLY A 1 173 ? -1.922 -10.491 2.056 1.00 92.44 173 GLY A N 1
ATOM 1369 C CA . GLY A 1 173 ? -2.900 -10.484 0.970 1.00 92.44 173 GLY A CA 1
ATOM 1370 C C . GLY A 1 173 ? -3.948 -9.390 1.163 1.00 92.44 173 GLY A C 1
ATOM 1371 O O . GLY A 1 173 ? -3.683 -8.341 1.754 1.00 92.44 173 GLY A O 1
ATOM 1372 N N . LEU A 1 174 ? -5.181 -9.674 0.748 1.00 93.56 174 LEU A N 1
ATOM 1373 C CA . LEU A 1 174 ? -6.297 -8.745 0.916 1.00 93.56 174 LEU A CA 1
ATOM 1374 C C . LEU A 1 174 ? -6.569 -8.376 2.381 1.00 93.56 174 LEU A C 1
ATOM 1376 O O . LEU A 1 174 ? -6.873 -7.222 2.666 1.00 93.56 174 LEU A O 1
ATOM 1380 N N . LYS A 1 175 ? -6.473 -9.329 3.317 1.00 92.81 175 LYS A N 1
ATOM 1381 C CA . LYS A 1 175 ? -6.698 -9.030 4.741 1.00 92.81 175 LYS A CA 1
ATOM 1382 C C . LYS A 1 175 ? -5.627 -8.084 5.277 1.00 92.81 175 LYS A C 1
ATOM 1384 O O . LYS A 1 175 ? -5.939 -7.190 6.053 1.00 92.81 175 LYS A O 1
ATOM 1389 N N . GLY A 1 176 ? -4.383 -8.238 4.821 1.00 93.88 176 GLY A N 1
ATOM 1390 C CA . GLY A 1 176 ? -3.316 -7.294 5.126 1.00 93.88 176 GLY A CA 1
ATOM 1391 C C . GLY A 1 176 ? -3.566 -5.915 4.521 1.00 93.88 176 GLY A C 1
ATOM 1392 O O . GLY A 1 176 ? -3.391 -4.915 5.207 1.00 93.88 176 GLY A O 1
ATOM 1393 N N . VAL A 1 177 ? -4.039 -5.849 3.274 1.00 95.31 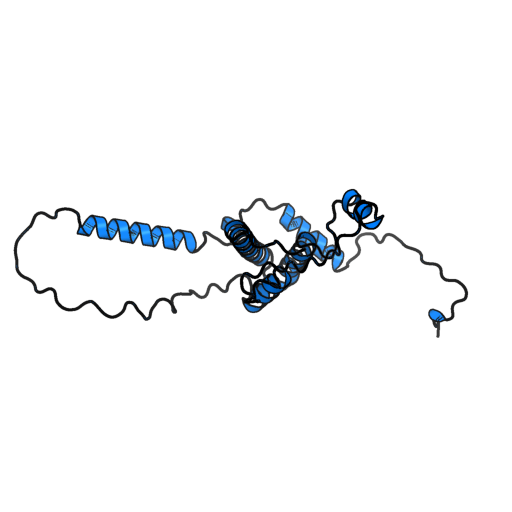177 VAL A N 1
ATOM 1394 C CA . VAL A 1 177 ? -4.439 -4.585 2.628 1.00 95.31 177 VAL A CA 1
ATOM 1395 C C . VAL A 1 177 ? -5.530 -3.883 3.434 1.00 95.31 177 VAL A C 1
ATOM 1397 O O . VAL A 1 177 ? -5.400 -2.698 3.722 1.00 95.31 177 VAL A O 1
ATOM 1400 N N . ALA A 1 178 ? -6.572 -4.612 3.835 1.00 94.25 178 ALA A N 1
ATOM 1401 C CA . ALA A 1 178 ? -7.660 -4.081 4.649 1.00 94.25 178 ALA A CA 1
ATOM 1402 C C . ALA A 1 178 ? -7.165 -3.591 6.018 1.00 94.25 178 ALA A C 1
ATOM 1404 O O . ALA A 1 178 ? -7.551 -2.512 6.460 1.00 94.25 178 ALA A O 1
ATOM 1405 N N . HIS A 1 179 ? -6.267 -4.345 6.656 1.00 93.69 179 HIS A N 1
ATOM 1406 C CA . HIS A 1 179 ? -5.671 -3.963 7.931 1.00 93.69 179 HIS A CA 1
ATOM 1407 C C . HIS A 1 179 ? -4.813 -2.692 7.811 1.00 93.69 179 HIS A C 1
ATOM 1409 O O . HIS A 1 179 ? -5.011 -1.766 8.590 1.00 93.69 179 HIS A O 1
ATOM 1415 N N . LEU A 1 180 ? -3.929 -2.586 6.807 1.00 95.56 180 LEU A N 1
ATOM 1416 C CA . LEU A 1 180 ? -3.173 -1.348 6.573 1.00 95.56 180 LEU A CA 1
ATOM 1417 C C . LEU A 1 180 ? -4.107 -0.174 6.266 1.00 95.56 180 LEU A C 1
ATOM 1419 O O . LEU A 1 180 ? -3.890 0.922 6.770 1.00 95.56 180 LEU A O 1
ATOM 1423 N N . TRP A 1 181 ? -5.118 -0.383 5.421 1.00 95.50 181 TRP A N 1
ATOM 1424 C CA . TRP A 1 181 ? -6.058 0.672 5.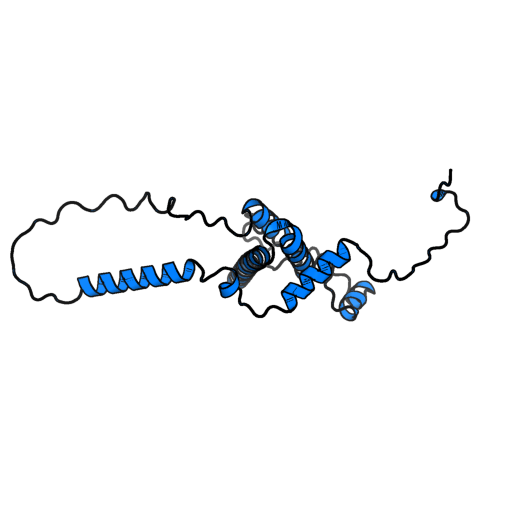052 1.00 95.50 181 TRP A CA 1
ATOM 1425 C C . TRP A 1 181 ? -6.777 1.240 6.278 1.00 95.50 181 TRP A C 1
ATOM 1427 O O . TRP A 1 181 ? -6.904 2.456 6.399 1.00 95.50 181 TRP A O 1
ATOM 1437 N N . GLN A 1 182 ? -7.184 0.375 7.210 1.00 93.06 182 GLN A N 1
ATOM 1438 C CA . GLN A 1 182 ? -7.784 0.789 8.474 1.00 93.06 182 GLN A CA 1
ATOM 1439 C C . GLN A 1 182 ? -6.840 1.688 9.284 1.00 93.06 182 GLN A C 1
ATOM 1441 O O . GLN A 1 182 ? -7.224 2.791 9.667 1.00 93.06 182 GLN A O 1
ATOM 1446 N N . GLU A 1 183 ? -5.601 1.249 9.504 1.00 92.75 183 GLU A N 1
ATOM 1447 C CA . GLU A 1 183 ? -4.598 2.004 10.269 1.00 92.75 183 GLU A CA 1
ATOM 1448 C C . GLU A 1 183 ? -4.243 3.335 9.593 1.00 92.75 183 GLU A C 1
ATOM 1450 O O . GLU A 1 183 ? -4.160 4.371 10.248 1.00 92.75 183 GLU A O 1
ATOM 1455 N N . PHE A 1 184 ? -4.126 3.340 8.264 1.00 96.06 184 PHE A N 1
ATOM 1456 C CA . PHE A 1 184 ? -3.912 4.556 7.483 1.00 96.06 184 PHE A CA 1
ATOM 1457 C C . PHE A 1 184 ? -5.061 5.558 7.659 1.00 96.06 184 PHE A C 1
ATOM 1459 O O . PHE A 1 184 ? -4.817 6.740 7.891 1.00 96.06 184 PHE A O 1
ATOM 1466 N N . VAL A 1 185 ? -6.318 5.110 7.572 1.00 95.44 185 VAL A N 1
ATOM 1467 C CA . VAL A 1 185 ? -7.490 5.983 7.754 1.00 95.44 185 VAL A CA 1
ATOM 1468 C C . VAL A 1 185 ? -7.559 6.531 9.181 1.00 95.44 185 VAL A C 1
ATOM 1470 O O . VAL A 1 185 ? -7.890 7.706 9.359 1.00 95.44 185 VAL A O 1
ATOM 1473 N N . LEU A 1 186 ? -7.233 5.717 10.190 1.00 92.50 186 LEU A N 1
ATOM 1474 C CA . LEU A 1 186 ? -7.175 6.154 11.588 1.00 92.50 186 LEU A CA 1
ATOM 1475 C C . LEU A 1 186 ? -6.105 7.231 11.801 1.00 92.50 186 LEU A C 1
ATOM 1477 O O . LEU A 1 186 ? -6.402 8.263 12.400 1.00 92.50 186 LEU A O 1
ATOM 1481 N N . GLU A 1 187 ? -4.907 7.044 11.252 1.00 93.69 187 GLU A N 1
ATOM 1482 C CA . GLU A 1 187 ? -3.830 8.037 11.315 1.00 93.69 187 GLU A CA 1
ATOM 1483 C C . GLU A 1 187 ? -4.205 9.330 10.572 1.00 93.69 187 GLU A C 1
ATOM 1485 O O . GLU A 1 187 ? -4.047 10.428 11.102 1.00 93.69 187 GLU A O 1
ATOM 1490 N N . MET A 1 188 ? -4.798 9.231 9.377 1.00 94.50 188 MET A N 1
ATOM 1491 C CA . MET A 1 188 ? -5.279 10.400 8.626 1.00 94.50 188 MET A CA 1
ATOM 1492 C C . MET A 1 188 ? -6.342 11.184 9.397 1.00 94.50 188 MET A C 1
ATOM 1494 O O . MET A 1 188 ? -6.324 12.418 9.409 1.00 94.50 188 MET A O 1
ATOM 1498 N N . ARG A 1 189 ? -7.259 10.480 10.069 1.00 91.56 189 ARG A N 1
ATOM 1499 C CA . ARG A 1 189 ? -8.262 11.095 10.940 1.00 91.56 189 ARG A CA 1
ATOM 1500 C C . ARG A 1 189 ? -7.607 11.789 12.129 1.00 91.56 189 ARG A C 1
ATOM 1502 O O . ARG A 1 189 ? -7.934 12.941 12.394 1.00 91.56 189 ARG A O 1
ATOM 1509 N N . PHE A 1 190 ? -6.680 11.117 12.808 1.00 91.50 190 PHE A N 1
ATOM 1510 C CA . PHE A 1 190 ? -5.932 11.692 13.922 1.00 91.50 190 PHE A CA 1
ATOM 1511 C C . PHE A 1 190 ? -5.216 12.983 13.503 1.00 91.50 190 PHE A C 1
ATOM 1513 O O . PHE A 1 190 ? -5.335 14.003 14.182 1.00 91.50 190 PHE A O 1
ATOM 1520 N N . ARG A 1 191 ? -4.542 12.982 12.348 1.00 92.69 191 ARG A N 1
ATOM 1521 C CA . ARG A 1 191 ? -3.868 14.169 11.807 1.00 92.69 191 ARG A CA 1
ATOM 1522 C C . ARG A 1 191 ? -4.825 15.308 11.516 1.00 92.69 191 ARG A C 1
ATOM 1524 O O . ARG A 1 191 ? -4.556 16.441 11.908 1.00 92.69 191 ARG A O 1
ATOM 1531 N N . TRP A 1 192 ? -5.950 14.996 10.879 1.00 90.62 192 TRP A N 1
ATOM 1532 C CA . TRP A 1 192 ? -6.996 15.967 10.588 1.00 90.62 192 TRP A CA 1
ATOM 1533 C C . TRP A 1 192 ? -7.561 16.602 11.864 1.00 90.62 192 TRP A C 1
ATOM 1535 O O . TRP A 1 192 ? -7.655 17.822 11.960 1.00 90.62 192 TRP A O 1
ATOM 1545 N N . GLU A 1 193 ? -7.896 15.787 12.865 1.00 93.50 193 GLU A N 1
ATOM 1546 C CA . GLU A 1 193 ? -8.473 16.249 14.133 1.00 93.50 193 GLU A CA 1
ATOM 1547 C C . GLU A 1 193 ? -7.482 17.082 14.967 1.00 93.50 193 GLU A C 1
ATOM 1549 O O . GLU A 1 193 ? -7.904 17.970 15.707 1.00 93.50 193 GLU A O 1
ATOM 1554 N N . ASN A 1 194 ? -6.175 16.844 14.820 1.00 90.75 194 ASN A N 1
ATOM 1555 C CA . ASN A 1 194 ? -5.122 17.522 15.584 1.00 90.75 194 ASN A CA 1
ATOM 1556 C C . ASN A 1 194 ? -4.349 18.588 14.785 1.00 90.75 194 ASN A C 1
ATOM 1558 O O . ASN A 1 194 ? -3.390 19.157 15.302 1.00 90.75 194 ASN A O 1
ATOM 1562 N N . ASN A 1 195 ? -4.774 18.909 13.558 1.00 91.31 195 ASN A N 1
ATOM 1563 C CA . ASN A 1 195 ? -4.116 19.874 12.665 1.00 91.31 195 ASN A CA 1
ATOM 1564 C C . ASN A 1 195 ? -2.642 19.544 12.356 1.00 91.31 195 ASN A C 1
ATOM 1566 O O . ASN A 1 195 ? -1.815 20.446 12.201 1.00 91.31 195 ASN A O 1
ATOM 1570 N N . PHE A 1 196 ? -2.306 18.259 12.249 1.00 88.69 196 PHE A N 1
ATOM 1571 C CA . PHE A 1 196 ? -1.006 17.841 11.729 1.00 88.69 196 PHE A CA 1
ATOM 1572 C C . PHE A 1 196 ? -0.975 17.965 10.205 1.00 88.69 196 PHE A C 1
ATOM 1574 O O . PHE A 1 196 ? -1.960 17.687 9.517 1.00 88.69 196 PHE A O 1
ATOM 1581 N N . LEU A 1 197 ? 0.183 18.349 9.668 1.00 89.56 197 LEU A N 1
ATOM 1582 C CA . LEU A 1 197 ? 0.405 18.354 8.228 1.00 89.56 197 LEU A CA 1
ATOM 1583 C C . LEU A 1 197 ? 0.386 16.912 7.697 1.00 89.56 197 LEU A C 1
ATOM 1585 O O . LEU A 1 197 ? 0.880 15.986 8.345 1.00 89.56 197 LEU A O 1
ATOM 1589 N N . ILE A 1 198 ? -0.180 16.719 6.510 1.00 90.69 198 ILE A N 1
ATOM 1590 C CA . ILE A 1 198 ? -0.101 15.442 5.799 1.00 90.69 198 ILE A CA 1
ATOM 1591 C C . ILE A 1 198 ? 1.194 15.467 4.973 1.00 90.69 198 ILE A C 1
ATOM 1593 O O . ILE A 1 198 ? 1.373 16.405 4.197 1.00 90.69 198 ILE A O 1
ATOM 1597 N N . PRO A 1 199 ? 2.114 14.505 5.160 1.00 85.44 199 PRO A N 1
ATOM 1598 C CA . PRO A 1 199 ? 3.397 14.504 4.468 1.00 85.44 199 PRO A CA 1
ATOM 1599 C C . PRO A 1 199 ? 3.243 14.120 2.993 1.00 85.44 199 PRO A C 1
ATOM 1601 O O . PRO A 1 199 ? 2.471 13.218 2.679 1.00 85.44 199 PRO A O 1
ATOM 1604 N N . GLY A 1 200 ? 4.066 14.721 2.127 1.00 76.75 200 GLY A N 1
ATOM 1605 C CA . GLY A 1 200 ? 4.125 14.438 0.684 1.00 76.75 200 GLY A CA 1
ATOM 1606 C C . GLY A 1 200 ? 3.139 15.221 -0.173 1.00 76.75 200 GLY A C 1
ATOM 1607 O O . GLY A 1 200 ? 2.249 15.908 0.369 1.00 76.75 200 GLY A O 1
#

Radius of gyration: 27.56 Å; chains: 1; bounding box: 72×42×89 Å

Foldseek 3Di:
DDDPVPDPDDDDDDDDDPPDPDPVVVLVVLVVVVVPDPAALCRLLPNDCVVVVVVVVVVVVVVVVVVVPDDDDDDDDDDDDDDDDDPPPPVVPPPDPPPQLFDPVLLVVLCCVLPVCPPDPPPPDPPPPPPVPPDPCPDPVVVVCVVVVHDPCQDSVNSLVVSLSCCLPPTRNVNSSSVSVVVVVVVVVVCVVVVNDRGD

pLDDT: mean 74.54, std 19.21, range [37.94, 96.06]